Protein AF-A0AAU4GN36-F1 (afdb_monomer_lite)

Foldseek 3Di:
DEEPPDDDCCVVCVVVVLVLLVVLQVLQQVQQCVFARHGWGQDADADPVRTHDDDDDYFHPVLVPDPVSVVVGVVVVVLWAFQDEEQEEYAADDAKDWDAPDQAWFADCPGSLLTDHIYIYGYPNHPHSLSSSLRVVVSLRAAHCPFPQDFPVRAGQCQQASRHDPPVRGDPVVPHRDVLPPPDHHHHHPRVQQGAAHCRDDCPGNVVGTHHSCPHPSIDDD

Secondary structure (DSSP, 8-state):
-EETTS---HHHHHHHHHHHHHHHHHHHHHHHHHTTS--------B-TTSSBP----EE-GGGGSSHHHHHHHHHTTT---TT-EEEEEESSS--EEEE-STT----STTSGGGS--EEEEEEGGG-SHHHHHHHHHHHHTPSPTTSTTB-TTS-B-BTTBTTBS--S---TTT-S-B-SSTTPPSSBSSGGG-SS--SS--TTSGGGTS--GGG-TTTS--

Sequence (222 aa):
MHSTDQPDRHDELVEQFRTFADQIDDDFAEAAGRLGGGTRHVRFTTGGDCRATVDDVAIDPSAMDTVDTITDAITAQGYDHADRKYLVWYDKDGCGLAFGNGGDDRPGADNPYNAGPHYATVGTGCWSWEASGHELLHTLGAVQSSAPHATSNGHCWDDEDIMCYDDGGIPNPPGGLVKVCEGAPENQIDCNGDDYFNTNPSQDNYLATHWNVANSEYLIAQ

Structure (mmCIF, N/CA/C/O backbone):
data_AF-A0AAU4GN36-F1
#
_entry.id   AF-A0AAU4GN36-F1
#
loop_
_atom_site.group_PDB
_atom_site.id
_atom_site.type_symbol
_atom_site.label_atom_id
_atom_site.label_alt_id
_atom_site.label_comp_id
_atom_site.label_asym_id
_atom_site.label_entity_id
_atom_site.label_seq_id
_atom_site.pdbx_PDB_ins_code
_atom_site.Cartn_x
_atom_site.Cartn_y
_atom_site.Cartn_z
_atom_site.occupancy
_atom_site.B_iso_or_equiv
_atom_site.auth_seq_id
_atom_site.auth_comp_id
_atom_site.auth_asym_id
_atom_site.auth_atom_id
_atom_site.pdbx_PDB_model_num
ATOM 1 N N . MET A 1 1 ? 10.864 -2.614 -12.353 1.00 94.94 1 MET A N 1
ATOM 2 C CA . MET A 1 1 ? 10.470 -2.091 -13.677 1.00 94.94 1 MET A CA 1
ATOM 3 C C . MET A 1 1 ? 11.442 -1.005 -14.107 1.00 94.94 1 MET A C 1
ATOM 5 O O . MET A 1 1 ? 11.735 -0.119 -13.310 1.00 94.94 1 MET A O 1
ATOM 9 N N . HIS A 1 2 ? 11.922 -1.052 -15.346 1.00 95.88 2 HIS A N 1
ATOM 10 C CA . HIS A 1 2 ? 12.843 -0.062 -15.903 1.00 95.88 2 HIS A CA 1
ATOM 11 C C . HIS A 1 2 ? 12.378 0.429 -17.282 1.00 95.88 2 HIS A C 1
ATOM 13 O O . HIS A 1 2 ? 11.542 -0.190 -17.945 1.00 95.88 2 HIS A O 1
ATOM 19 N N . SER A 1 3 ? 12.932 1.558 -17.717 1.00 95.19 3 SER A N 1
ATOM 20 C CA . SER A 1 3 ? 12.749 2.035 -19.086 1.00 95.19 3 SER A CA 1
ATOM 21 C C . SER A 1 3 ? 13.589 1.201 -20.052 1.00 95.19 3 SER A C 1
ATOM 23 O O . SER A 1 3 ? 14.745 0.889 -19.765 1.00 95.19 3 SER A O 1
ATOM 25 N N . THR A 1 4 ? 13.050 0.889 -21.229 1.00 96.31 4 THR A N 1
ATOM 26 C CA . THR A 1 4 ? 13.756 0.160 -22.304 1.00 96.31 4 THR A CA 1
ATOM 27 C C . THR A 1 4 ? 15.007 0.872 -22.839 1.00 96.31 4 THR A C 1
ATOM 29 O O . THR A 1 4 ? 15.825 0.236 -23.502 1.00 96.31 4 THR A O 1
ATOM 32 N N . ASP A 1 5 ? 15.182 2.167 -22.557 1.00 95.25 5 ASP A N 1
ATOM 33 C CA . ASP A 1 5 ? 16.386 2.939 -22.900 1.00 95.25 5 ASP A CA 1
ATOM 34 C C . ASP A 1 5 ? 17.418 3.044 -21.758 1.00 95.25 5 ASP A C 1
ATOM 36 O O . ASP A 1 5 ? 18.475 3.653 -21.943 1.00 95.25 5 ASP A O 1
ATOM 40 N N . GLN A 1 6 ? 17.141 2.432 -20.603 1.00 92.56 6 GLN A N 1
ATOM 41 C CA . GLN A 1 6 ? 18.047 2.353 -19.459 1.00 92.56 6 GLN A CA 1
ATOM 42 C C . GLN A 1 6 ? 18.652 0.949 -19.325 1.00 92.56 6 GLN A C 1
ATOM 44 O O . GLN A 1 6 ? 18.040 -0.034 -19.754 1.00 92.56 6 GLN A O 1
ATOM 49 N N . PRO A 1 7 ? 19.849 0.825 -18.723 1.00 94.12 7 PRO A N 1
ATOM 50 C CA . PRO A 1 7 ? 20.374 -0.471 -18.316 1.00 94.12 7 PRO A CA 1
ATOM 51 C C . PRO A 1 7 ? 19.426 -1.171 -17.339 1.00 94.12 7 PRO A C 1
ATOM 53 O O . PRO A 1 7 ? 18.916 -0.542 -16.413 1.00 94.12 7 PRO A O 1
ATOM 56 N N . ASP A 1 8 ? 19.253 -2.476 -17.521 1.00 95.19 8 ASP A N 1
ATOM 57 C CA . ASP A 1 8 ? 18.613 -3.333 -16.528 1.00 95.19 8 ASP A CA 1
ATOM 58 C C . ASP A 1 8 ? 19.509 -3.447 -15.278 1.00 95.19 8 ASP A C 1
ATOM 60 O O . ASP A 1 8 ? 20.725 -3.638 -15.375 1.00 95.19 8 ASP A O 1
ATOM 64 N N . ARG A 1 9 ? 18.890 -3.279 -14.107 1.00 95.81 9 ARG A N 1
ATOM 65 C CA . ARG A 1 9 ? 19.504 -3.319 -12.771 1.00 95.81 9 ARG A CA 1
ATOM 66 C C . ARG A 1 9 ? 18.777 -4.288 -11.836 1.00 95.81 9 ARG A C 1
ATOM 68 O O . ARG A 1 9 ? 18.970 -4.226 -10.622 1.00 95.81 9 ARG A O 1
ATOM 75 N N . HIS A 1 10 ? 17.927 -5.163 -12.371 1.00 96.94 10 HIS A N 1
ATOM 76 C CA . HIS A 1 10 ? 17.145 -6.120 -11.593 1.00 96.94 10 HIS A CA 1
ATOM 77 C C . HIS A 1 10 ? 18.036 -6.969 -10.682 1.00 96.94 10 HIS A C 1
ATOM 79 O O . HIS A 1 10 ? 17.825 -6.970 -9.470 1.00 96.94 10 HIS A O 1
ATOM 85 N N . ASP A 1 11 ? 19.103 -7.560 -11.225 1.00 97.19 11 ASP A N 1
ATOM 86 C CA . ASP A 1 11 ? 20.056 -8.383 -10.465 1.00 97.19 11 ASP A CA 1
ATOM 87 C C . ASP A 1 11 ? 20.744 -7.616 -9.314 1.00 97.19 11 ASP A C 1
ATOM 89 O O . ASP A 1 11 ? 21.165 -8.218 -8.324 1.00 97.19 11 ASP A O 1
ATOM 93 N N . GLU A 1 12 ? 20.863 -6.287 -9.415 1.00 97.44 12 GLU A N 1
ATOM 94 C CA . GLU A 1 12 ? 21.444 -5.438 -8.365 1.00 97.44 12 GLU A CA 1
ATOM 95 C C . GLU A 1 12 ? 20.443 -5.118 -7.244 1.00 97.44 12 GLU A C 1
ATOM 97 O O . GLU A 1 12 ? 20.849 -4.898 -6.101 1.00 97.44 12 GLU A O 1
ATOM 102 N N . LEU A 1 13 ? 19.147 -5.060 -7.567 1.00 97.31 13 LEU A N 1
ATOM 103 C CA . LEU A 1 13 ? 18.093 -4.514 -6.702 1.00 97.31 13 LEU A CA 1
ATOM 104 C C . LEU A 1 13 ? 17.130 -5.575 -6.154 1.00 97.31 13 LEU A C 1
ATOM 106 O O . LEU A 1 13 ? 16.457 -5.332 -5.154 1.00 97.31 13 LEU A O 1
ATOM 110 N N . VAL A 1 14 ? 17.060 -6.760 -6.763 1.00 97.62 14 VAL A N 1
ATOM 111 C CA . VAL A 1 14 ? 16.072 -7.798 -6.425 1.00 97.62 14 VAL A CA 1
ATOM 112 C C . VAL A 1 14 ? 16.085 -8.184 -4.944 1.00 97.62 14 VAL A C 1
ATOM 114 O O . VAL A 1 14 ? 15.025 -8.309 -4.331 1.00 97.62 14 VAL A O 1
ATOM 117 N N . GLU A 1 15 ? 17.261 -8.299 -4.326 1.00 97.81 15 GLU A N 1
ATOM 118 C CA . GLU A 1 15 ? 17.362 -8.627 -2.897 1.00 97.81 15 GLU A CA 1
ATOM 119 C C . GLU A 1 15 ? 16.899 -7.481 -1.989 1.00 97.81 15 GLU A C 1
ATOM 121 O O . GLU A 1 15 ? 16.361 -7.728 -0.908 1.00 97.81 15 GLU A O 1
ATOM 126 N N . GLN A 1 16 ? 17.038 -6.228 -2.430 1.00 98.12 16 GLN A N 1
ATOM 127 C CA . GLN A 1 16 ? 16.489 -5.083 -1.708 1.00 98.12 16 GLN A CA 1
ATOM 128 C C . GLN A 1 16 ? 14.957 -5.127 -1.718 1.00 98.12 16 GLN A C 1
ATOM 130 O O . GLN A 1 16 ? 14.338 -5.036 -0.662 1.00 98.12 16 GLN A O 1
ATOM 135 N N . PHE A 1 17 ? 14.339 -5.346 -2.880 1.00 98.31 17 PHE A N 1
ATOM 136 C CA . PHE A 1 17 ? 12.878 -5.417 -2.991 1.00 98.31 17 PHE A CA 1
ATOM 137 C C . PHE A 1 17 ? 12.283 -6.633 -2.274 1.00 98.31 17 PHE A C 1
ATOM 139 O O . PHE A 1 17 ? 11.231 -6.530 -1.647 1.00 98.31 17 PHE A O 1
ATOM 146 N N . ARG A 1 18 ? 12.986 -7.770 -2.277 1.00 98.25 18 ARG A N 1
ATOM 147 C CA . ARG A 1 18 ? 12.623 -8.928 -1.446 1.00 98.25 18 ARG A CA 1
ATOM 148 C C . ARG A 1 18 ? 12.695 -8.614 0.044 1.00 98.25 18 ARG A C 1
ATOM 150 O O . ARG A 1 18 ? 11.835 -9.059 0.791 1.00 98.25 18 ARG A O 1
ATOM 157 N N . THR A 1 19 ? 13.687 -7.833 0.468 1.00 98.50 19 THR A N 1
ATOM 158 C CA . THR A 1 19 ? 13.778 -7.368 1.859 1.00 98.50 19 THR A CA 1
ATOM 159 C C . THR A 1 19 ? 12.599 -6.462 2.211 1.00 98.50 19 THR A C 1
ATOM 161 O O . THR A 1 19 ? 12.012 -6.637 3.271 1.00 98.50 19 THR A O 1
ATOM 164 N N . PHE A 1 20 ? 12.189 -5.558 1.314 1.00 98.62 20 PHE A N 1
ATOM 165 C CA . PHE A 1 20 ? 10.989 -4.746 1.535 1.00 98.62 20 PHE A CA 1
ATOM 166 C C . PHE A 1 20 ? 9.731 -5.606 1.667 1.00 98.62 20 PHE A C 1
ATOM 168 O O . PHE A 1 20 ? 8.934 -5.365 2.564 1.00 98.62 20 PHE A O 1
ATOM 175 N N . ALA A 1 21 ? 9.567 -6.628 0.822 1.00 98.56 21 ALA A N 1
ATOM 176 C CA . ALA A 1 21 ? 8.438 -7.552 0.920 1.00 98.56 21 ALA A CA 1
ATOM 177 C C . ALA A 1 21 ? 8.399 -8.287 2.273 1.00 98.56 21 ALA A C 1
ATOM 179 O O . ALA A 1 21 ? 7.330 -8.384 2.871 1.00 98.56 21 ALA A O 1
ATOM 180 N N . ASP A 1 22 ? 9.550 -8.748 2.778 1.00 98.06 22 ASP A N 1
ATOM 181 C CA . ASP A 1 22 ? 9.628 -9.385 4.100 1.00 98.06 22 ASP A CA 1
ATOM 182 C C . ASP A 1 22 ? 9.255 -8.397 5.222 1.00 98.06 22 ASP A C 1
ATOM 184 O O . ASP A 1 22 ? 8.490 -8.741 6.114 1.00 98.06 22 ASP A O 1
ATOM 188 N N . GLN A 1 23 ? 9.748 -7.154 5.160 1.00 98.56 23 GLN A N 1
ATOM 189 C CA . GLN A 1 23 ? 9.448 -6.122 6.162 1.00 98.56 23 GLN A CA 1
ATOM 190 C C . GLN A 1 23 ? 7.966 -5.737 6.178 1.00 98.56 23 GLN A C 1
ATOM 192 O O . GLN A 1 23 ? 7.396 -5.549 7.247 1.00 98.56 23 GLN A O 1
ATOM 197 N N . ILE A 1 24 ? 7.338 -5.654 5.002 1.00 98.62 24 ILE A N 1
ATOM 198 C CA . ILE A 1 24 ? 5.896 -5.426 4.888 1.00 98.62 24 ILE A CA 1
ATOM 199 C C . ILE A 1 24 ? 5.133 -6.591 5.530 1.00 98.62 24 ILE A C 1
ATOM 201 O O . ILE A 1 24 ? 4.216 -6.358 6.307 1.00 98.62 24 ILE A O 1
ATOM 205 N N . ASP A 1 25 ? 5.498 -7.844 5.239 1.00 98.19 25 ASP A N 1
ATOM 206 C CA . ASP A 1 25 ? 4.842 -9.004 5.859 1.00 98.19 25 ASP A CA 1
ATOM 207 C C . ASP A 1 25 ? 4.975 -9.005 7.390 1.00 98.19 25 ASP A C 1
ATOM 209 O O . ASP A 1 25 ? 3.984 -9.211 8.095 1.00 98.19 25 ASP A O 1
ATOM 213 N N . ASP A 1 26 ? 6.177 -8.718 7.900 1.00 98.00 26 ASP A N 1
ATOM 214 C CA . ASP A 1 26 ? 6.449 -8.609 9.334 1.00 98.00 26 ASP A CA 1
ATOM 215 C C . ASP A 1 26 ? 5.588 -7.521 10.000 1.00 98.00 26 ASP A C 1
ATOM 217 O O . ASP A 1 26 ? 5.073 -7.741 11.098 1.00 98.00 26 ASP A O 1
ATOM 221 N N . ASP A 1 27 ? 5.384 -6.379 9.338 1.00 98.12 27 ASP A N 1
ATOM 222 C CA . ASP A 1 27 ? 4.561 -5.275 9.847 1.00 98.12 27 ASP A CA 1
ATOM 223 C C . ASP A 1 27 ? 3.065 -5.639 9.894 1.00 98.12 27 ASP A C 1
ATOM 225 O O . ASP A 1 27 ? 2.392 -5.430 10.905 1.00 98.12 27 ASP A O 1
ATOM 229 N N . PHE A 1 28 ? 2.545 -6.319 8.864 1.00 98.50 28 PHE A N 1
ATOM 230 C CA . PHE A 1 28 ? 1.183 -6.872 8.897 1.00 98.50 28 PHE A CA 1
ATOM 231 C C . PHE A 1 28 ? 1.006 -7.925 10.002 1.00 98.50 28 PHE A C 1
ATOM 233 O O . PHE A 1 28 ? -0.053 -7.983 10.642 1.00 98.50 28 PHE A O 1
ATOM 240 N N . ALA A 1 29 ? 2.020 -8.762 10.236 1.00 98.12 29 ALA A N 1
ATOM 241 C CA . ALA A 1 29 ? 1.994 -9.775 11.284 1.00 98.12 29 ALA A CA 1
ATOM 242 C C . ALA A 1 29 ? 2.054 -9.151 12.688 1.00 98.12 29 ALA A C 1
ATOM 244 O O . ALA A 1 29 ? 1.310 -9.581 13.579 1.00 98.12 29 ALA A O 1
ATOM 245 N N . GLU A 1 30 ? 2.889 -8.125 12.878 1.00 97.56 30 GLU A N 1
ATOM 246 C CA . GLU A 1 30 ? 2.944 -7.301 14.090 1.00 97.56 30 GLU A CA 1
ATOM 247 C C . GLU A 1 30 ? 1.577 -6.687 14.371 1.00 97.56 30 GLU A C 1
ATOM 249 O O . GLU A 1 30 ? 0.991 -6.956 15.425 1.00 97.56 30 GLU A O 1
ATOM 254 N N . ALA A 1 31 ? 1.030 -5.954 13.400 1.00 97.81 31 ALA A N 1
ATOM 255 C CA . ALA A 1 31 ? -0.224 -5.238 13.550 1.00 97.81 31 ALA A CA 1
ATOM 256 C C . ALA A 1 31 ? -1.379 -6.196 13.831 1.00 97.81 31 ALA A C 1
ATOM 258 O O . ALA A 1 31 ? -2.214 -5.929 14.689 1.00 97.81 31 ALA A O 1
ATOM 259 N N . ALA A 1 32 ? -1.407 -7.365 13.187 1.00 98.19 32 ALA A N 1
ATOM 260 C CA . ALA A 1 32 ? -2.400 -8.398 13.465 1.00 98.19 32 ALA A CA 1
ATOM 261 C C . ALA A 1 32 ? -2.340 -8.913 14.909 1.00 98.19 32 ALA A C 1
ATOM 263 O O . ALA A 1 32 ? -3.382 -9.110 15.545 1.00 98.19 32 ALA A O 1
ATOM 264 N N . GLY A 1 33 ? -1.130 -9.125 15.431 1.00 97.88 33 GLY A N 1
ATOM 265 C CA . GLY A 1 33 ? -0.918 -9.544 16.812 1.00 97.88 33 GLY A CA 1
ATOM 266 C C . GLY A 1 33 ? -1.282 -8.447 17.813 1.00 97.88 33 GLY A C 1
ATOM 267 O O . GLY A 1 33 ? -1.960 -8.718 18.807 1.00 97.88 33 GLY A O 1
ATOM 268 N N . ARG A 1 34 ? -0.875 -7.205 17.542 1.00 96.31 34 ARG A N 1
ATOM 269 C CA . ARG A 1 34 ? -1.149 -6.031 18.380 1.00 96.31 34 ARG A CA 1
ATOM 270 C C . ARG A 1 34 ? -2.634 -5.662 18.388 1.00 96.31 34 ARG A C 1
ATOM 272 O O . ARG A 1 34 ? -3.202 -5.422 19.454 1.00 96.31 34 ARG A O 1
ATOM 279 N N . LEU A 1 35 ? -3.279 -5.675 17.225 1.00 96.50 35 LEU A N 1
ATOM 280 C CA . LEU A 1 35 ? -4.661 -5.252 16.998 1.00 96.50 35 LEU A CA 1
ATOM 281 C C . LEU A 1 35 ? -5.575 -6.471 16.879 1.00 96.50 35 LEU A C 1
ATOM 283 O O . LEU A 1 35 ? -5.904 -6.945 15.790 1.00 96.50 35 LEU A O 1
ATOM 287 N N . GLY A 1 36 ? -5.979 -6.998 18.034 1.00 95.94 36 GLY A N 1
ATOM 288 C CA . GLY A 1 36 ? -6.961 -8.081 18.138 1.00 95.94 36 GLY A CA 1
ATOM 289 C C . GLY A 1 36 ? -6.384 -9.477 18.395 1.00 95.94 36 GLY A C 1
ATOM 290 O O . GLY A 1 36 ? -7.159 -10.398 18.663 1.00 95.94 36 GLY A O 1
ATOM 291 N N . GLY A 1 37 ? -5.055 -9.639 18.406 1.00 97.12 37 GLY A N 1
ATOM 292 C CA . GLY A 1 37 ? -4.392 -10.894 18.785 1.00 97.12 37 GLY A CA 1
ATOM 293 C C . GLY A 1 37 ? -4.421 -11.983 17.710 1.00 97.12 37 GLY A C 1
ATOM 294 O O . GLY A 1 37 ? -4.296 -13.165 18.037 1.00 97.12 37 GLY A O 1
ATOM 295 N N . GLY A 1 38 ? -4.644 -11.606 16.451 1.00 96.44 38 GLY A N 1
ATOM 296 C CA . GLY A 1 38 ? -4.682 -12.510 15.310 1.00 96.44 38 GLY A CA 1
ATOM 297 C C . GLY A 1 38 ? -3.324 -12.695 14.629 1.00 96.44 38 GLY A C 1
ATOM 298 O O . GLY A 1 38 ? -2.266 -12.358 15.151 1.00 96.44 38 GLY A O 1
ATOM 299 N N . THR A 1 39 ? -3.366 -13.253 13.422 1.00 96.69 39 THR A N 1
ATOM 300 C CA . THR A 1 39 ? -2.205 -13.393 12.534 1.00 96.69 39 THR A CA 1
ATOM 301 C C . THR A 1 39 ? -2.650 -13.084 11.117 1.00 96.69 39 THR A C 1
ATOM 303 O O . THR A 1 39 ? -3.655 -13.643 10.664 1.00 96.69 39 THR A O 1
ATOM 306 N N . ARG A 1 40 ? -1.928 -12.200 10.431 1.00 97.81 40 ARG A N 1
ATOM 307 C CA . ARG A 1 40 ? -2.115 -11.872 9.017 1.00 97.81 40 ARG A CA 1
ATOM 308 C C . ARG A 1 40 ? -0.749 -11.763 8.374 1.00 97.81 40 ARG A C 1
ATOM 310 O O . ARG A 1 40 ? 0.140 -11.168 8.960 1.00 97.81 40 ARG A O 1
ATOM 317 N N . HIS A 1 41 ? -0.631 -12.363 7.201 1.00 96.62 41 HIS A N 1
ATOM 318 C CA . HIS A 1 41 ? 0.579 -12.330 6.398 1.00 96.62 41 HIS A CA 1
ATOM 319 C C . HIS A 1 41 ? 0.206 -11.888 4.992 1.00 96.62 41 HIS A C 1
ATOM 321 O O . HIS A 1 41 ? -0.798 -12.353 4.438 1.00 96.62 41 HIS A O 1
ATOM 327 N N . VAL A 1 42 ? 1.008 -11.008 4.408 1.00 96.81 42 VAL A N 1
ATOM 328 C CA . VAL A 1 42 ? 0.882 -10.641 3.005 1.00 96.81 42 VAL A CA 1
ATOM 329 C C . VAL A 1 42 ? 1.334 -11.822 2.157 1.00 96.81 42 VAL A C 1
ATOM 331 O O . VAL A 1 42 ? 2.479 -12.267 2.189 1.00 96.81 42 VAL A O 1
ATOM 334 N N . ARG A 1 43 ? 0.418 -12.347 1.344 1.00 93.44 43 ARG A N 1
ATOM 335 C CA . ARG A 1 43 ? 0.702 -13.506 0.492 1.00 93.44 43 ARG A CA 1
ATOM 336 C C . ARG A 1 43 ? 1.324 -13.065 -0.827 1.00 93.44 43 ARG A C 1
ATOM 338 O O . ARG A 1 43 ? 0.650 -13.001 -1.857 1.00 93.44 43 ARG A O 1
ATOM 345 N N . PHE A 1 44 ? 2.619 -12.777 -0.795 1.00 95.69 44 PHE A N 1
ATOM 346 C CA . PHE A 1 44 ? 3.394 -12.576 -2.014 1.00 95.69 44 PHE A CA 1
ATOM 347 C C . PHE A 1 44 ? 3.470 -13.870 -2.834 1.00 95.69 44 PHE A C 1
ATOM 349 O O . PHE A 1 44 ? 3.491 -14.978 -2.294 1.00 95.69 44 PHE A O 1
ATOM 356 N N . THR A 1 45 ? 3.534 -13.738 -4.161 1.00 95.12 45 THR A N 1
ATOM 357 C CA . THR A 1 45 ? 3.919 -14.875 -5.011 1.00 95.12 45 THR A CA 1
ATOM 358 C C . THR A 1 45 ? 5.372 -15.215 -4.696 1.00 95.12 45 THR A C 1
ATOM 360 O O . THR A 1 45 ? 6.196 -14.308 -4.614 1.00 95.12 45 THR A O 1
ATOM 363 N N . THR A 1 46 ? 5.688 -16.492 -4.471 1.00 94.94 46 THR A N 1
ATOM 364 C CA . THR A 1 46 ? 7.026 -16.917 -4.036 1.00 94.94 46 THR A CA 1
ATOM 365 C C . THR A 1 46 ? 7.714 -17.849 -5.026 1.00 94.94 46 THR A C 1
ATOM 367 O O . THR A 1 46 ? 7.075 -18.612 -5.755 1.00 94.94 46 THR A O 1
ATOM 370 N N . GLY A 1 47 ? 9.045 -17.760 -5.063 1.00 90.69 47 GLY A N 1
ATOM 371 C CA . GLY A 1 47 ? 9.907 -18.680 -5.794 1.00 90.69 47 GLY A CA 1
ATOM 372 C C . GLY A 1 47 ? 10.139 -19.991 -5.035 1.00 90.69 47 GLY A C 1
ATOM 373 O O . GLY A 1 47 ? 9.631 -20.211 -3.935 1.00 90.69 47 GLY A O 1
ATOM 374 N N . GLY A 1 48 ? 10.964 -20.877 -5.601 1.00 89.81 48 GLY A N 1
ATOM 375 C CA . GLY A 1 48 ? 11.340 -22.144 -4.950 1.00 89.81 48 GLY A CA 1
ATOM 376 C C . GLY A 1 48 ? 12.177 -21.983 -3.669 1.00 89.81 48 GLY A C 1
ATOM 377 O O . GLY A 1 48 ? 12.372 -22.954 -2.943 1.00 89.81 48 GLY A O 1
ATOM 378 N N . ASP A 1 49 ? 12.667 -20.773 -3.402 1.00 90.69 49 ASP A N 1
ATOM 379 C CA . ASP A 1 49 ? 13.377 -20.339 -2.195 1.00 90.69 49 ASP A CA 1
ATOM 380 C C . ASP A 1 49 ? 12.434 -19.787 -1.107 1.00 90.69 49 ASP A C 1
ATOM 382 O O . ASP A 1 49 ? 12.907 -19.341 -0.062 1.00 90.69 49 ASP A O 1
ATOM 386 N N . CYS A 1 50 ? 11.116 -19.825 -1.342 1.00 91.25 50 CYS A N 1
ATOM 387 C CA . CYS A 1 50 ? 10.080 -19.249 -0.483 1.00 91.25 50 CYS A CA 1
ATOM 388 C C . CYS A 1 50 ? 10.215 -17.730 -0.264 1.00 91.25 50 CYS A C 1
ATOM 390 O O . CYS A 1 50 ? 9.652 -17.211 0.697 1.00 91.25 50 CYS A O 1
ATOM 392 N N . ARG A 1 51 ? 10.928 -17.009 -1.139 1.00 94.69 51 ARG A N 1
ATOM 393 C CA . ARG A 1 51 ? 10.984 -15.538 -1.135 1.00 94.69 51 ARG A CA 1
ATOM 394 C C . ARG A 1 51 ? 10.081 -14.973 -2.216 1.00 94.69 51 ARG A C 1
ATOM 396 O O . ARG A 1 51 ? 9.803 -15.656 -3.204 1.00 94.69 51 ARG A O 1
ATOM 403 N N . ALA A 1 52 ? 9.649 -13.725 -2.043 1.00 97.06 52 ALA A N 1
ATOM 404 C CA . ALA A 1 52 ? 8.844 -13.029 -3.039 1.00 97.06 52 ALA A CA 1
ATOM 405 C C . ALA A 1 52 ? 9.511 -13.077 -4.430 1.00 97.06 52 ALA A C 1
ATOM 407 O O . ALA A 1 52 ? 10.726 -12.875 -4.577 1.00 97.06 52 ALA A O 1
ATOM 408 N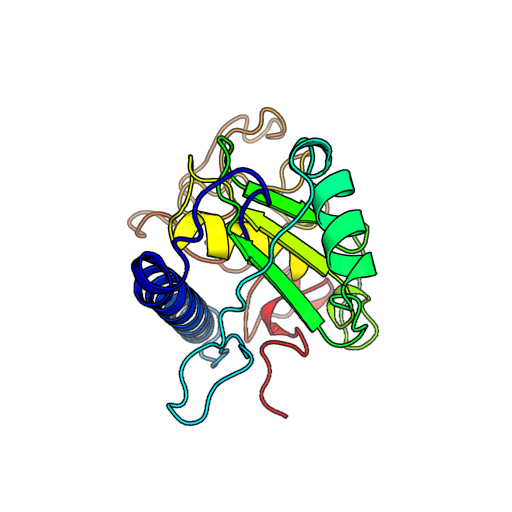 N . THR A 1 53 ? 8.716 -13.371 -5.456 1.00 97.38 53 THR A N 1
ATOM 409 C CA . THR A 1 53 ? 9.118 -13.210 -6.853 1.00 97.38 53 THR A CA 1
ATOM 410 C C . THR A 1 53 ? 9.074 -11.732 -7.201 1.00 97.38 53 THR A C 1
ATOM 412 O O . THR A 1 53 ? 8.057 -11.075 -6.983 1.00 97.38 53 THR A O 1
ATOM 415 N N . VAL A 1 54 ? 10.169 -11.225 -7.755 1.00 97.69 54 VAL A N 1
ATOM 416 C CA . VAL A 1 54 ? 10.260 -9.863 -8.276 1.00 97.69 54 VAL A CA 1
ATOM 417 C C . VAL A 1 54 ? 10.576 -10.000 -9.750 1.00 97.69 54 VAL A C 1
ATOM 419 O O . VAL A 1 54 ? 11.640 -10.513 -10.099 1.00 97.69 54 VAL A O 1
ATOM 422 N N . ASP A 1 55 ? 9.653 -9.582 -10.601 1.00 97.69 55 ASP A N 1
ATOM 423 C CA . ASP A 1 55 ? 9.826 -9.695 -12.042 1.00 97.69 55 ASP A CA 1
ATOM 424 C C . ASP A 1 55 ? 10.650 -8.525 -12.585 1.00 97.69 55 ASP A C 1
ATOM 426 O O . ASP A 1 55 ? 10.528 -7.383 -12.127 1.00 97.69 55 ASP A O 1
ATOM 430 N N . ASP A 1 56 ? 11.476 -8.814 -13.589 1.00 97.31 56 ASP A N 1
ATOM 431 C CA . ASP A 1 56 ? 12.051 -7.782 -14.439 1.00 97.31 56 ASP A CA 1
ATOM 432 C C . ASP A 1 56 ? 11.049 -7.402 -15.537 1.00 97.31 56 ASP A C 1
ATOM 434 O O . ASP A 1 56 ? 10.531 -8.258 -16.257 1.00 97.31 56 ASP A O 1
ATOM 438 N N . VAL A 1 57 ? 10.760 -6.107 -15.638 1.00 97.69 57 VAL A N 1
ATOM 439 C CA . VAL A 1 57 ? 9.749 -5.558 -16.543 1.00 97.69 57 VAL A CA 1
ATOM 440 C C . VAL A 1 57 ? 10.317 -4.310 -17.194 1.00 97.69 57 VAL A C 1
ATOM 442 O O . VAL A 1 57 ? 10.609 -3.323 -16.511 1.00 97.69 57 VAL A O 1
ATOM 445 N N . ALA A 1 58 ? 10.412 -4.339 -18.519 1.00 97.62 58 ALA A N 1
ATOM 446 C CA . ALA A 1 58 ? 10.840 -3.210 -19.329 1.00 97.62 58 ALA A CA 1
ATOM 447 C C . ALA A 1 58 ? 9.624 -2.554 -19.999 1.00 97.62 58 ALA A C 1
ATOM 449 O O . ALA A 1 58 ? 8.821 -3.238 -20.641 1.00 97.62 58 ALA A O 1
ATOM 450 N N . ILE A 1 59 ? 9.492 -1.231 -19.893 1.00 97.31 59 ILE A N 1
ATOM 451 C CA . ILE A 1 59 ? 8.443 -0.464 -20.588 1.00 97.31 59 ILE A CA 1
ATOM 452 C C . ILE A 1 59 ? 9.030 0.667 -21.440 1.00 97.31 59 ILE A C 1
ATOM 454 O O . ILE A 1 59 ? 10.207 1.015 -21.333 1.00 97.31 59 ILE A O 1
ATOM 458 N N . ASP A 1 60 ? 8.227 1.218 -22.351 1.00 96.56 60 ASP A N 1
ATOM 459 C CA . ASP A 1 60 ? 8.632 2.382 -23.144 1.00 96.56 60 ASP A CA 1
ATOM 460 C C . ASP A 1 60 ? 8.891 3.590 -22.215 1.00 96.56 60 ASP A C 1
ATOM 462 O O . ASP A 1 60 ? 8.105 3.800 -21.286 1.00 96.56 60 ASP A O 1
ATOM 466 N N . PRO A 1 61 ? 9.939 4.406 -22.444 1.00 93.44 61 PRO A N 1
ATOM 467 C CA . PRO A 1 61 ? 10.236 5.558 -21.593 1.00 93.44 61 PRO A CA 1
ATOM 468 C C . PRO A 1 61 ? 9.051 6.522 -21.446 1.00 93.44 61 PRO A C 1
ATOM 470 O O . PRO A 1 61 ? 8.850 7.100 -20.377 1.00 93.44 61 PRO A O 1
ATOM 473 N N . SER A 1 62 ? 8.245 6.678 -22.505 1.00 91.88 62 SER A N 1
ATOM 474 C CA . SER A 1 62 ? 7.054 7.539 -22.496 1.00 91.88 62 SER A CA 1
ATOM 475 C C . SER A 1 62 ? 5.905 6.986 -21.648 1.00 91.88 62 SER A C 1
ATOM 477 O O . SER A 1 62 ? 5.013 7.736 -21.264 1.00 91.88 62 SER A O 1
ATOM 479 N N . A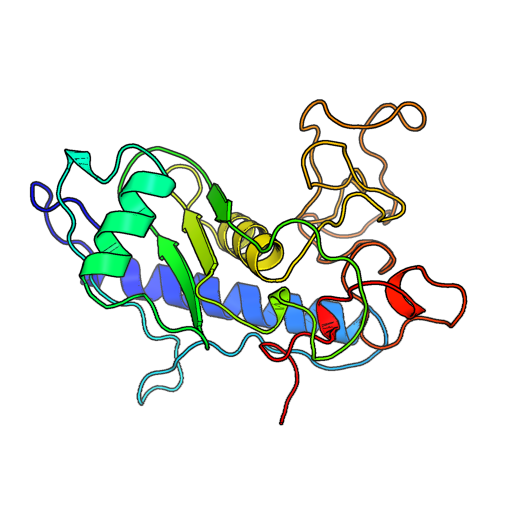LA A 1 63 ? 5.931 5.693 -21.315 1.00 94.31 63 ALA A N 1
ATOM 480 C CA . ALA A 1 63 ? 4.947 5.057 -20.448 1.00 94.31 63 ALA A CA 1
ATOM 481 C C . ALA A 1 63 ? 5.312 5.135 -18.954 1.00 94.31 63 ALA A C 1
ATOM 483 O O . ALA A 1 63 ? 4.532 4.705 -18.116 1.00 94.31 63 ALA A O 1
ATOM 484 N N . MET A 1 64 ? 6.477 5.688 -18.595 1.00 90.56 64 MET A N 1
ATOM 485 C CA . MET A 1 64 ? 6.884 5.888 -17.195 1.00 90.56 64 MET A CA 1
ATOM 486 C C . MET A 1 64 ? 6.463 7.257 -16.639 1.00 90.56 64 MET A C 1
ATOM 488 O O . MET A 1 64 ? 7.010 7.707 -15.636 1.00 90.56 64 MET A O 1
ATOM 492 N N . ASP A 1 65 ? 5.595 8.010 -17.314 1.00 86.12 65 ASP A N 1
ATOM 493 C CA . ASP A 1 65 ? 5.273 9.394 -16.929 1.00 86.12 65 ASP A CA 1
ATOM 494 C C . ASP A 1 65 ? 4.242 9.494 -15.804 1.00 86.12 65 ASP A C 1
ATOM 496 O O . ASP A 1 65 ? 4.323 10.405 -14.981 1.00 86.12 65 ASP A O 1
ATOM 500 N N . THR A 1 66 ? 3.286 8.571 -15.751 1.00 88.31 66 THR A N 1
ATOM 501 C CA . THR A 1 66 ? 2.202 8.572 -14.764 1.00 88.31 66 THR A CA 1
ATOM 502 C C . THR A 1 66 ? 1.863 7.150 -14.348 1.00 88.31 66 THR A C 1
ATOM 504 O O . THR A 1 66 ? 2.118 6.206 -15.091 1.00 88.31 66 THR A O 1
ATOM 507 N N . VAL A 1 67 ? 1.215 6.983 -13.196 1.00 88.12 67 VAL A N 1
ATOM 508 C CA . VAL A 1 67 ? 0.769 5.653 -12.753 1.00 88.12 67 VAL A CA 1
ATOM 509 C C . VAL A 1 67 ? -0.212 5.024 -13.743 1.00 88.12 67 VAL A C 1
ATOM 511 O O . VAL A 1 67 ? -0.127 3.824 -13.985 1.00 88.12 67 VAL A O 1
ATOM 514 N N . ASP A 1 68 ? -1.073 5.821 -14.385 1.00 91.19 68 ASP A N 1
ATOM 515 C CA . ASP A 1 68 ? -1.973 5.340 -15.443 1.00 91.19 68 ASP A CA 1
ATOM 516 C C . ASP A 1 68 ? -1.192 4.732 -16.616 1.00 91.19 68 ASP A C 1
ATOM 518 O O . ASP A 1 68 ? -1.457 3.608 -17.030 1.00 91.19 68 ASP A O 1
ATOM 522 N N . THR A 1 69 ? -0.179 5.444 -17.122 1.00 94.62 69 THR A N 1
ATOM 523 C CA . THR A 1 69 ? 0.606 4.972 -18.275 1.00 94.62 69 THR A CA 1
ATOM 524 C C . THR A 1 69 ? 1.496 3.779 -17.922 1.00 94.62 69 THR A C 1
ATOM 526 O O . THR A 1 69 ? 1.638 2.866 -18.739 1.00 94.62 69 THR A O 1
ATOM 529 N N . ILE A 1 70 ? 2.012 3.726 -16.689 1.00 94.44 70 ILE A N 1
ATOM 530 C CA . ILE A 1 70 ? 2.719 2.560 -16.144 1.00 94.44 70 ILE A CA 1
ATOM 531 C C . ILE A 1 70 ? 1.781 1.351 -16.097 1.00 94.44 70 ILE A C 1
ATOM 533 O O . ILE A 1 70 ? 2.129 0.273 -16.581 1.00 94.44 70 ILE A O 1
ATOM 537 N N . THR A 1 71 ? 0.585 1.538 -15.539 1.00 93.69 71 THR A N 1
ATOM 538 C CA . THR A 1 71 ? -0.418 0.484 -15.365 1.00 93.69 71 THR A CA 1
ATOM 539 C C . THR A 1 71 ? -0.882 -0.066 -16.711 1.00 93.69 71 THR A C 1
ATOM 541 O O . THR A 1 71 ? -0.899 -1.284 -16.900 1.00 93.69 71 THR A O 1
ATOM 544 N N . ASP A 1 72 ? -1.183 0.803 -17.678 1.00 95.31 72 ASP A N 1
ATOM 545 C CA . ASP A 1 72 ? -1.542 0.404 -19.042 1.00 95.31 72 ASP A CA 1
ATOM 546 C C . ASP A 1 72 ? -0.427 -0.431 -19.695 1.00 95.31 72 ASP A C 1
ATOM 548 O O . ASP A 1 72 ? -0.693 -1.459 -20.330 1.00 95.31 72 ASP A O 1
ATOM 552 N N . ALA A 1 73 ? 0.835 -0.027 -19.511 1.00 96.75 73 ALA A N 1
ATOM 553 C CA . ALA A 1 73 ? 1.981 -0.705 -20.104 1.00 96.75 73 ALA A CA 1
ATOM 554 C C . ALA A 1 73 ? 2.214 -2.108 -19.530 1.00 96.75 73 ALA A C 1
ATOM 556 O O . ALA A 1 73 ? 2.465 -3.036 -20.301 1.00 96.75 73 ALA A O 1
ATOM 557 N N . ILE A 1 74 ? 2.113 -2.294 -18.210 1.00 96.62 74 ILE A N 1
ATOM 558 C CA . ILE A 1 74 ? 2.285 -3.621 -17.593 1.00 96.62 74 ILE A CA 1
ATOM 559 C C . ILE A 1 74 ? 1.055 -4.513 -17.808 1.00 96.62 74 ILE A C 1
ATOM 561 O O . ILE A 1 74 ? 1.204 -5.714 -18.036 1.00 96.62 74 ILE A O 1
ATOM 565 N N . THR A 1 75 ? -0.150 -3.937 -17.862 1.00 96.38 75 THR A N 1
ATOM 566 C CA . THR A 1 75 ? -1.378 -4.662 -18.237 1.00 96.38 75 THR A CA 1
ATOM 567 C C . THR A 1 75 ? -1.216 -5.283 -19.627 1.00 96.38 75 THR A C 1
ATOM 569 O O . THR A 1 75 ? -1.480 -6.469 -19.819 1.00 96.38 75 THR A O 1
ATOM 572 N N . ALA A 1 76 ? -0.684 -4.526 -20.594 1.00 97.31 76 ALA A N 1
ATOM 573 C CA . ALA A 1 76 ? -0.412 -5.024 -21.945 1.00 97.31 76 ALA A CA 1
ATOM 574 C C . ALA A 1 76 ? 0.632 -6.162 -21.999 1.00 97.31 76 ALA A C 1
ATOM 576 O O . ALA A 1 76 ? 0.718 -6.865 -23.008 1.00 97.31 76 ALA A O 1
ATOM 577 N N . GLN A 1 77 ? 1.408 -6.354 -20.929 1.00 97.69 77 GLN A N 1
ATOM 578 C CA . GLN A 1 77 ? 2.382 -7.439 -20.778 1.00 97.69 77 GLN A CA 1
ATOM 579 C C . GLN A 1 77 ? 1.837 -8.645 -19.992 1.00 97.69 77 GLN A C 1
ATOM 581 O O . GLN A 1 77 ? 2.559 -9.624 -19.818 1.00 97.69 77 GLN A O 1
ATOM 586 N N . GLY A 1 78 ? 0.565 -8.620 -19.572 1.00 97.31 78 GLY A N 1
ATOM 587 C CA . GLY A 1 78 ? -0.094 -9.723 -18.860 1.00 97.31 78 GLY A CA 1
ATOM 588 C C . GLY A 1 78 ? -0.113 -9.584 -17.336 1.00 97.31 78 GLY A C 1
ATOM 589 O O . GLY A 1 78 ? -0.472 -10.530 -16.639 1.00 97.31 78 GLY A O 1
ATOM 590 N N . TYR A 1 79 ? 0.245 -8.416 -16.797 1.00 96.75 79 TYR A N 1
ATOM 591 C CA . TYR A 1 79 ? 0.049 -8.095 -15.381 1.00 96.75 79 TYR A CA 1
ATOM 592 C C . TYR A 1 79 ? -1.395 -7.633 -15.122 1.00 96.75 79 TYR A C 1
ATOM 594 O O . TYR A 1 79 ? -1.603 -6.561 -14.577 1.00 96.75 79 TYR A O 1
ATOM 602 N N . ASP A 1 80 ? -2.394 -8.415 -15.545 1.00 95.94 80 ASP A N 1
ATOM 603 C CA . ASP A 1 80 ? -3.820 -8.044 -15.560 1.00 95.94 80 ASP A CA 1
ATOM 604 C C . ASP A 1 80 ? -4.727 -9.039 -14.808 1.00 95.94 80 ASP A C 1
ATOM 606 O O . ASP A 1 80 ? -5.952 -9.053 -14.965 1.00 95.94 80 ASP A O 1
ATOM 610 N N . HIS A 1 81 ? -4.136 -9.885 -13.963 1.00 95.88 81 HIS A N 1
ATOM 611 C CA . HIS A 1 81 ? -4.857 -10.949 -13.279 1.00 95.88 81 HIS A CA 1
ATOM 612 C C . HIS A 1 81 ? -5.833 -10.409 -12.225 1.00 95.88 81 HIS A C 1
ATOM 614 O O . HIS A 1 81 ? -5.451 -9.732 -11.269 1.00 95.88 81 HIS A O 1
ATOM 620 N N . ALA A 1 82 ? -7.104 -10.803 -12.350 1.00 93.81 82 ALA A N 1
ATOM 621 C CA . ALA A 1 82 ? -8.178 -10.364 -11.459 1.00 93.81 82 ALA A CA 1
ATOM 622 C C . ALA A 1 82 ? -8.070 -10.888 -10.013 1.00 93.81 82 ALA A C 1
ATOM 624 O O . ALA A 1 82 ? -8.777 -10.424 -9.126 1.00 93.81 82 ALA A O 1
ATOM 625 N N . ASP A 1 83 ? -7.191 -11.856 -9.765 1.00 93.00 83 ASP A N 1
ATOM 626 C CA . ASP A 1 83 ? -6.895 -12.429 -8.453 1.00 93.00 83 ASP A CA 1
ATOM 627 C C . ASP A 1 83 ? -5.531 -11.957 -7.913 1.00 93.00 83 ASP A C 1
ATOM 629 O O . ASP A 1 83 ? -4.946 -12.589 -7.028 1.00 93.00 83 ASP A O 1
ATOM 633 N N . ARG A 1 84 ? -4.988 -10.851 -8.443 1.00 94.75 84 ARG A N 1
ATOM 634 C CA . ARG A 1 84 ? -3.691 -10.291 -8.041 1.00 94.75 84 ARG A CA 1
ATOM 635 C C . ARG A 1 84 ? -3.766 -8.800 -7.739 1.00 94.75 84 ARG A C 1
ATOM 637 O O . ARG A 1 84 ? -4.609 -8.068 -8.246 1.00 94.75 84 ARG A O 1
ATOM 644 N N . LYS A 1 85 ? -2.831 -8.370 -6.901 1.00 96.19 85 LYS A N 1
ATOM 645 C CA . LYS A 1 85 ? -2.450 -6.973 -6.716 1.00 96.19 85 LYS A CA 1
ATOM 646 C C . LYS A 1 85 ? -0.963 -6.876 -7.033 1.00 96.19 85 LYS A C 1
ATOM 648 O O . LYS A 1 85 ? -0.215 -7.799 -6.705 1.00 96.19 85 LYS A O 1
ATOM 653 N N . TYR A 1 86 ? -0.556 -5.801 -7.688 1.00 96.94 86 TYR A N 1
ATOM 654 C CA . TYR A 1 86 ? 0.793 -5.628 -8.206 1.00 96.94 86 TYR A CA 1
ATOM 655 C C . TYR A 1 86 ? 1.472 -4.465 -7.496 1.00 96.94 86 TYR A C 1
ATOM 657 O O . TYR A 1 86 ? 1.012 -3.331 -7.589 1.00 96.94 86 TYR A O 1
ATOM 665 N N . LEU A 1 87 ? 2.571 -4.759 -6.804 1.00 97.62 87 LEU A N 1
ATOM 666 C CA . LEU A 1 87 ? 3.468 -3.767 -6.224 1.00 97.62 87 LEU A CA 1
ATOM 667 C C . LEU A 1 87 ? 4.651 -3.575 -7.178 1.00 97.62 87 LEU A C 1
ATOM 669 O O . LEU A 1 87 ? 5.385 -4.519 -7.467 1.00 97.62 87 LEU A O 1
ATOM 673 N N . VAL A 1 88 ? 4.794 -2.367 -7.711 1.00 97.19 88 VAL A N 1
ATOM 674 C CA . VAL A 1 88 ? 5.670 -2.055 -8.840 1.00 97.19 88 VAL A CA 1
ATOM 675 C C . VAL A 1 88 ? 6.699 -1.018 -8.420 1.00 97.19 88 VAL A C 1
ATOM 677 O O . VAL A 1 88 ? 6.397 0.167 -8.306 1.00 97.19 88 VAL A O 1
ATOM 680 N N . TRP A 1 89 ? 7.951 -1.439 -8.279 1.00 97.50 89 TRP A N 1
ATOM 681 C CA . TRP A 1 89 ? 9.076 -0.512 -8.159 1.00 97.50 89 TRP A CA 1
ATOM 682 C C . TRP A 1 89 ? 9.544 -0.078 -9.548 1.00 97.50 89 TRP A C 1
ATOM 684 O O . TRP A 1 89 ? 9.920 -0.926 -10.367 1.00 97.50 89 TRP A O 1
ATOM 694 N N . TYR A 1 90 ? 9.513 1.224 -9.834 1.00 95.19 90 TYR A N 1
ATOM 695 C CA . TYR A 1 90 ? 9.866 1.765 -11.147 1.00 95.19 90 TYR A CA 1
ATOM 696 C C . TYR A 1 90 ? 11.086 2.688 -11.101 1.00 95.19 90 TYR A C 1
ATOM 698 O O . TYR A 1 90 ? 11.186 3.561 -10.243 1.00 95.19 90 TYR A O 1
ATOM 706 N N . ASP A 1 91 ? 12.034 2.483 -12.021 1.00 94.44 91 ASP A N 1
ATOM 707 C CA . ASP A 1 91 ? 13.326 3.190 -12.043 1.00 94.44 91 ASP A CA 1
ATOM 708 C C . ASP A 1 91 ? 13.209 4.584 -12.690 1.00 94.44 91 ASP A C 1
ATOM 710 O O . ASP A 1 91 ? 13.721 4.851 -13.779 1.00 94.44 91 ASP A O 1
ATOM 714 N N . LYS A 1 92 ? 12.437 5.465 -12.046 1.00 92.25 92 LYS A N 1
ATOM 715 C CA . LYS A 1 92 ? 12.305 6.890 -12.377 1.00 92.25 92 LYS A CA 1
ATOM 716 C C . LYS A 1 92 ? 11.959 7.684 -11.118 1.00 92.25 92 LYS A C 1
ATOM 718 O O . LYS A 1 92 ? 11.348 7.149 -10.195 1.00 92.25 92 LYS A O 1
ATOM 723 N N . ASP A 1 93 ? 12.364 8.954 -11.102 1.00 91.12 93 ASP A N 1
ATOM 724 C CA . ASP A 1 93 ? 12.081 9.883 -10.005 1.00 91.12 93 ASP A CA 1
ATOM 725 C C . ASP A 1 93 ? 10.573 9.996 -9.720 1.00 91.12 93 ASP A C 1
ATOM 727 O O . ASP A 1 93 ? 9.747 9.978 -10.638 1.00 91.12 93 ASP A O 1
ATOM 731 N N . GLY A 1 94 ? 10.230 10.094 -8.437 1.00 89.06 94 GLY A N 1
ATOM 732 C CA . GLY A 1 94 ? 8.863 10.022 -7.924 1.00 89.06 94 GLY A CA 1
ATOM 733 C C . GLY A 1 94 ? 8.769 9.217 -6.627 1.00 89.06 94 GLY A C 1
ATOM 734 O O . GLY A 1 94 ? 9.694 8.484 -6.273 1.00 89.06 94 GLY A O 1
ATOM 735 N N . CYS A 1 95 ? 7.654 9.381 -5.914 1.00 90.06 95 CYS A N 1
ATOM 736 C CA . CYS A 1 95 ? 7.331 8.609 -4.713 1.00 90.06 95 CYS A CA 1
ATOM 737 C C . CYS A 1 95 ? 6.352 7.470 -5.050 1.00 90.06 95 CYS A C 1
ATOM 739 O O . CYS A 1 95 ? 6.470 6.870 -6.119 1.00 90.06 95 CYS A O 1
ATOM 741 N N . GLY A 1 96 ? 5.418 7.160 -4.151 1.00 87.12 96 GLY A N 1
ATOM 742 C CA . GLY A 1 96 ? 4.361 6.183 -4.360 1.00 87.12 96 GLY A CA 1
ATOM 743 C C . GLY A 1 96 ? 3.066 6.789 -4.906 1.00 87.12 96 GLY A C 1
ATOM 744 O O . GLY A 1 96 ? 2.808 7.979 -4.716 1.00 87.12 96 GLY A O 1
ATOM 745 N N . LEU A 1 97 ? 2.299 5.975 -5.635 1.00 91.81 97 LEU A N 1
ATOM 746 C CA . LEU A 1 97 ? 0.857 6.148 -5.811 1.00 91.81 97 LEU A CA 1
ATOM 747 C C . LEU A 1 97 ? 0.216 4.809 -6.201 1.00 91.81 97 LEU A C 1
ATOM 749 O O . LEU A 1 97 ? 0.750 4.054 -7.028 1.00 91.81 97 LEU A O 1
ATOM 753 N N . ALA A 1 98 ? -0.945 4.537 -5.614 1.00 88.06 98 ALA A N 1
ATOM 754 C CA . ALA A 1 98 ? -1.707 3.316 -5.805 1.00 88.06 98 ALA A CA 1
ATOM 755 C C . ALA A 1 98 ? -3.147 3.575 -6.251 1.00 88.06 98 ALA A C 1
ATOM 757 O O . ALA A 1 98 ? -3.778 4.579 -5.919 1.00 88.06 98 ALA A O 1
ATOM 758 N N . PHE A 1 99 ? -3.692 2.600 -6.974 1.00 73.25 99 PHE A N 1
ATOM 759 C CA . PHE A 1 99 ? -5.086 2.556 -7.381 1.00 73.25 99 PHE A CA 1
ATOM 760 C C . PHE A 1 99 ? -5.808 1.393 -6.700 1.00 73.25 99 PHE A C 1
ATOM 762 O O . PHE A 1 99 ? -5.412 0.229 -6.811 1.00 73.25 99 PHE A O 1
ATOM 769 N N . GLY A 1 100 ? -6.907 1.725 -6.025 1.00 66.44 100 GLY A N 1
ATOM 770 C CA . GLY A 1 100 ? -7.831 0.789 -5.392 1.00 66.44 100 GLY A CA 1
ATOM 771 C C . GLY A 1 100 ? -9.265 0.955 -5.902 1.00 66.44 100 GLY A C 1
ATOM 772 O O . GLY A 1 100 ? -9.594 1.907 -6.614 1.00 66.44 100 GLY A O 1
ATOM 773 N N . ASN A 1 101 ? -10.145 0.038 -5.502 1.00 68.62 101 ASN A N 1
ATOM 774 C CA . ASN A 1 101 ? -11.556 0.064 -5.875 1.00 68.62 101 ASN A CA 1
ATOM 775 C C . ASN A 1 101 ? -12.355 1.124 -5.093 1.00 68.62 101 ASN A C 1
ATOM 777 O O . ASN A 1 101 ? -13.012 0.815 -4.107 1.00 68.62 101 ASN A O 1
ATOM 781 N N . GLY A 1 102 ? -12.337 2.369 -5.584 1.00 67.25 102 GLY A N 1
ATOM 782 C CA . GLY A 1 102 ? -13.448 3.337 -5.533 1.00 67.25 102 GLY A CA 1
ATOM 783 C C . GLY A 1 102 ? -14.085 3.712 -4.184 1.00 67.25 102 GLY A C 1
ATOM 784 O O . GLY A 1 102 ? -15.113 4.387 -4.208 1.00 67.25 102 GLY A O 1
ATOM 785 N N . GLY A 1 103 ? -13.523 3.303 -3.045 1.00 82.81 103 GLY A N 1
ATOM 786 C CA . GLY A 1 103 ? -14.056 3.608 -1.716 1.00 82.81 103 GLY A CA 1
ATOM 787 C C . GLY A 1 103 ? -15.253 2.745 -1.292 1.00 82.81 103 GLY A C 1
ATOM 788 O O . GLY A 1 103 ? -16.184 3.252 -0.666 1.00 82.81 103 GLY A O 1
ATOM 789 N N . ASP A 1 104 ? -15.303 1.467 -1.694 1.00 91.88 104 ASP A N 1
ATOM 790 C CA . ASP A 1 104 ? -16.344 0.554 -1.203 1.00 91.88 104 ASP A CA 1
ATOM 791 C C . ASP A 1 104 ? -16.056 0.123 0.237 1.00 91.88 104 ASP A C 1
ATOM 793 O O . ASP A 1 104 ? -15.205 -0.725 0.499 1.00 91.88 104 ASP A O 1
ATOM 797 N N . ASP A 1 105 ? -16.809 0.696 1.163 1.00 94.38 105 ASP A N 1
ATOM 798 C CA . ASP A 1 105 ? -16.615 0.517 2.596 1.00 94.38 105 ASP A CA 1
ATOM 799 C C . ASP A 1 105 ? -17.513 -0.577 3.205 1.00 94.38 105 ASP A C 1
ATOM 801 O O . ASP A 1 105 ? -17.669 -0.702 4.419 1.00 94.38 105 ASP A O 1
ATOM 805 N N . ARG A 1 106 ? -18.169 -1.393 2.373 1.00 95.56 106 ARG A N 1
ATOM 806 C CA . ARG A 1 106 ? -19.005 -2.491 2.877 1.00 95.56 106 ARG A CA 1
ATOM 807 C C . ARG A 1 106 ? -18.127 -3.612 3.449 1.00 95.56 106 ARG A C 1
ATOM 809 O O . ARG A 1 106 ? -17.157 -4.013 2.808 1.00 95.56 106 ARG A O 1
ATOM 816 N N . PRO A 1 107 ? -18.478 -4.208 4.598 1.00 95.19 107 PRO A N 1
ATOM 817 C CA . PRO A 1 107 ? -17.763 -5.368 5.110 1.00 95.19 107 PRO A CA 1
ATOM 818 C C . PRO A 1 107 ? -18.066 -6.609 4.259 1.00 95.19 107 PRO A C 1
ATOM 820 O O . PRO A 1 107 ? -19.124 -6.716 3.633 1.00 95.19 107 PRO A O 1
ATOM 823 N N . GLY A 1 108 ? -17.183 -7.605 4.333 1.00 90.75 108 GLY A N 1
ATOM 824 C CA . GLY A 1 108 ? -17.434 -8.955 3.824 1.00 90.75 108 GLY A CA 1
ATOM 825 C C . GLY A 1 108 ? -16.636 -9.336 2.577 1.00 90.75 108 GLY A C 1
ATOM 826 O O . GLY A 1 108 ? -15.945 -8.521 1.973 1.00 90.75 108 GLY A O 1
ATOM 827 N N . ALA A 1 109 ? -16.729 -10.617 2.211 1.00 92.25 109 ALA A N 1
ATOM 828 C CA . ALA A 1 109 ? -15.931 -11.215 1.139 1.00 92.25 109 ALA A CA 1
ATOM 829 C C . ALA A 1 109 ? -16.224 -10.604 -0.242 1.00 92.25 109 ALA A C 1
ATOM 831 O O . ALA A 1 109 ? -15.317 -10.450 -1.050 1.00 92.25 109 ALA A O 1
ATOM 832 N N . ASP A 1 110 ? -17.463 -10.166 -0.477 1.00 93.12 110 ASP A N 1
ATOM 833 C CA . ASP A 1 110 ? -17.901 -9.602 -1.760 1.00 93.12 110 ASP A CA 1
ATOM 834 C C . ASP A 1 110 ? -17.359 -8.181 -2.023 1.00 93.12 110 ASP A C 1
ATOM 836 O O . ASP A 1 110 ? -17.669 -7.586 -3.060 1.00 93.12 110 ASP A O 1
ATOM 840 N N . ASN A 1 111 ? -16.600 -7.604 -1.082 1.00 95.06 111 ASN A N 1
ATOM 841 C CA . ASN A 1 111 ? -15.993 -6.293 -1.259 1.00 95.06 111 ASN A CA 1
ATOM 842 C C . ASN A 1 111 ? -14.979 -6.331 -2.427 1.00 95.06 111 ASN A C 1
ATOM 844 O O . ASN A 1 111 ? -14.108 -7.204 -2.449 1.00 95.06 111 ASN A O 1
ATOM 848 N N . PRO A 1 112 ? -15.030 -5.383 -3.382 1.00 94.31 112 PRO A N 1
ATOM 849 C CA . PRO A 1 112 ? -14.107 -5.332 -4.513 1.00 94.31 112 PRO A CA 1
ATOM 850 C C . PRO A 1 112 ? -12.615 -5.252 -4.143 1.00 94.31 112 PRO A C 1
ATOM 852 O O . PRO A 1 112 ? -11.771 -5.589 -4.974 1.00 94.31 112 PRO A O 1
ATOM 855 N N . TYR A 1 113 ? -12.248 -4.840 -2.926 1.00 94.75 113 TYR A N 1
ATOM 856 C CA . TYR A 1 113 ? -10.867 -4.919 -2.440 1.00 94.75 113 TYR A CA 1
ATOM 857 C C . TYR A 1 113 ? -10.367 -6.368 -2.262 1.00 94.75 113 TYR A C 1
ATOM 859 O O . TYR A 1 113 ? -9.155 -6.578 -2.230 1.00 94.75 113 TYR A O 1
ATOM 867 N N . ASN A 1 114 ? -11.249 -7.376 -2.267 1.00 94.62 114 ASN A N 1
ATOM 868 C CA . ASN A 1 114 ? -10.896 -8.803 -2.377 1.00 94.62 114 ASN A CA 1
ATOM 869 C C . ASN A 1 114 ? -10.650 -9.282 -3.813 1.00 94.62 114 ASN A C 1
ATOM 871 O O . ASN A 1 114 ? -10.403 -10.462 -4.037 1.00 94.62 114 ASN A O 1
ATOM 875 N N . ALA A 1 115 ? -10.674 -8.375 -4.786 1.00 92.69 115 ALA A N 1
ATOM 876 C CA . ALA A 1 115 ? -10.340 -8.668 -6.168 1.00 92.69 115 ALA A CA 1
ATOM 877 C C . ALA A 1 115 ? -9.167 -7.802 -6.651 1.00 92.69 115 ALA A C 1
ATOM 879 O O . ALA A 1 115 ? -8.526 -7.050 -5.901 1.00 92.69 115 ALA A O 1
ATOM 880 N N . GLY A 1 116 ? -8.902 -7.913 -7.942 1.00 91.81 116 GLY A N 1
ATOM 881 C CA . GLY A 1 116 ? -7.989 -7.092 -8.707 1.00 91.81 116 GLY A CA 1
ATOM 882 C C . GLY A 1 116 ? -8.362 -7.089 -10.195 1.00 91.81 116 GLY A C 1
ATOM 883 O O . GLY A 1 116 ? -9.479 -7.476 -10.554 1.00 91.81 116 GLY A O 1
ATOM 884 N N . PRO A 1 117 ? -7.428 -6.690 -11.067 1.00 93.94 117 PRO A N 1
ATOM 885 C CA . PRO A 1 117 ? -6.093 -6.226 -10.709 1.00 93.94 117 PRO A CA 1
ATOM 886 C C . PRO A 1 117 ? -6.130 -4.866 -9.992 1.00 93.94 117 PRO A C 1
ATOM 888 O O . PRO A 1 117 ? -6.968 -4.017 -10.284 1.00 93.94 117 PRO A O 1
ATOM 891 N N . HIS A 1 118 ? -5.214 -4.673 -9.047 1.00 94.75 118 HIS A N 1
ATOM 892 C CA . HIS A 1 118 ? -4.923 -3.377 -8.427 1.00 94.75 118 HIS A CA 1
ATOM 893 C C . HIS A 1 118 ? -3.423 -3.129 -8.472 1.00 94.75 118 HIS A C 1
ATOM 895 O O . HIS A 1 118 ? -2.648 -4.088 -8.457 1.00 94.75 118 HIS A O 1
ATOM 901 N N . TYR A 1 119 ? -3.021 -1.864 -8.496 1.00 95.44 119 TYR A N 1
ATOM 902 C CA . TYR A 1 119 ? -1.640 -1.485 -8.762 1.00 95.44 119 TYR A CA 1
ATOM 903 C C . TYR A 1 119 ? -1.173 -0.465 -7.733 1.00 95.44 119 TYR A C 1
ATOM 905 O O . TYR A 1 119 ? -1.814 0.564 -7.548 1.00 95.44 119 TYR A O 1
ATOM 913 N N . ALA A 1 120 ? -0.056 -0.764 -7.085 1.00 96.38 120 ALA A N 1
ATOM 914 C CA . ALA A 1 120 ? 0.719 0.133 -6.246 1.00 96.38 120 ALA A CA 1
ATOM 915 C C . ALA A 1 120 ? 2.042 0.386 -6.960 1.00 96.38 120 ALA A C 1
ATOM 917 O O . ALA A 1 120 ? 2.743 -0.567 -7.297 1.00 96.38 120 ALA A O 1
ATOM 918 N N . THR A 1 121 ? 2.394 1.641 -7.217 1.00 96.12 121 THR A N 1
ATOM 919 C CA . THR A 1 121 ? 3.656 1.985 -7.884 1.00 96.12 121 THR A CA 1
ATOM 920 C C . THR A 1 121 ? 4.525 2.821 -6.965 1.00 96.12 121 THR A C 1
ATOM 922 O O . THR A 1 121 ? 4.002 3.686 -6.277 1.00 96.12 121 THR A O 1
ATOM 925 N N . VAL A 1 122 ? 5.835 2.568 -6.949 1.00 97.44 122 VAL A N 1
ATOM 926 C CA . VAL A 1 122 ? 6.805 3.284 -6.111 1.00 97.44 122 VAL A CA 1
ATOM 927 C C . VAL A 1 122 ? 8.050 3.633 -6.929 1.00 97.44 122 VAL A C 1
ATOM 929 O O . VAL A 1 122 ? 8.758 2.752 -7.431 1.00 97.44 122 VAL A O 1
ATOM 932 N N . GLY A 1 123 ? 8.313 4.930 -7.069 1.00 95.62 123 GLY A N 1
ATOM 933 C CA . GLY A 1 123 ? 9.466 5.483 -7.775 1.00 95.62 123 GLY A CA 1
ATOM 934 C C . GLY A 1 123 ? 10.729 5.547 -6.918 1.00 95.62 123 GLY A C 1
ATOM 935 O O . GLY A 1 123 ? 10.699 5.351 -5.699 1.00 95.62 123 GLY A O 1
ATOM 936 N N . THR A 1 124 ? 11.859 5.859 -7.554 1.00 95.44 124 THR A N 1
ATOM 937 C CA . THR A 1 124 ? 13.190 5.841 -6.916 1.00 95.44 124 THR A CA 1
ATOM 938 C C . THR A 1 124 ? 13.352 6.840 -5.774 1.00 95.44 124 THR A C 1
ATOM 940 O O . THR A 1 124 ? 14.235 6.661 -4.936 1.00 95.44 124 THR A O 1
ATOM 943 N N . GLY A 1 125 ? 12.503 7.869 -5.704 1.00 95.25 125 GLY A N 1
ATOM 944 C CA . GLY A 1 125 ? 12.492 8.842 -4.614 1.00 95.25 125 GLY A CA 1
ATOM 945 C C . GLY A 1 125 ? 11.996 8.269 -3.283 1.00 95.25 125 GLY A C 1
ATOM 946 O O . GLY A 1 125 ? 12.352 8.804 -2.237 1.00 95.25 125 GLY A O 1
ATOM 947 N N . CYS A 1 126 ? 11.227 7.173 -3.314 1.00 96.38 126 CYS A N 1
ATOM 948 C CA . CYS A 1 126 ? 10.640 6.535 -2.131 1.00 96.38 126 CYS A CA 1
ATOM 949 C C . CYS A 1 126 ? 10.812 5.011 -2.121 1.00 96.38 126 CYS A C 1
ATOM 951 O O . CYS A 1 126 ? 9.980 4.298 -1.573 1.00 96.38 126 CYS A O 1
ATOM 953 N N . TRP A 1 127 ? 11.876 4.471 -2.721 1.00 97.06 127 TRP A N 1
ATOM 954 C CA . TRP A 1 127 ? 12.180 3.044 -2.583 1.00 97.06 127 TRP A CA 1
ATOM 955 C C . TRP A 1 127 ? 12.547 2.689 -1.137 1.00 97.06 127 TRP A C 1
ATOM 957 O O . TRP A 1 127 ? 13.711 2.726 -0.735 1.00 97.06 127 TRP A O 1
ATOM 967 N N . SER A 1 128 ? 11.528 2.316 -0.372 1.00 97.81 128 SER A N 1
ATOM 968 C CA . SER A 1 128 ? 11.612 1.815 0.992 1.00 97.81 128 SER A CA 1
ATOM 969 C C . SER A 1 128 ? 10.467 0.833 1.257 1.00 97.81 128 SER A C 1
ATOM 971 O O . SER A 1 128 ? 9.523 0.739 0.462 1.00 97.81 128 SER A O 1
ATOM 973 N N . TRP A 1 129 ? 10.542 0.086 2.360 1.00 98.00 129 TRP A N 1
ATOM 974 C CA . TRP A 1 129 ? 9.448 -0.803 2.748 1.00 98.00 129 TRP A CA 1
ATOM 975 C C . TRP A 1 129 ? 8.232 -0.004 3.231 1.00 98.00 129 TRP A C 1
ATOM 977 O O . TRP A 1 129 ? 7.118 -0.403 2.923 1.00 98.00 129 TRP A O 1
ATOM 987 N N . GLU A 1 130 ? 8.438 1.142 3.891 1.00 97.81 130 GLU A N 1
ATOM 988 C CA . GLU A 1 130 ? 7.378 2.011 4.414 1.00 97.81 130 GLU A CA 1
ATOM 989 C C . GLU A 1 130 ? 6.481 2.514 3.278 1.00 97.81 130 GLU A C 1
ATOM 991 O O . GLU A 1 130 ? 5.281 2.264 3.270 1.00 97.81 130 GLU A O 1
ATOM 996 N N . ALA A 1 131 ? 7.068 3.142 2.252 1.00 97.88 131 ALA A N 1
ATOM 997 C CA . ALA A 1 131 ? 6.301 3.624 1.104 1.00 97.88 131 ALA A CA 1
ATOM 998 C C . ALA A 1 131 ? 5.655 2.465 0.330 1.00 97.88 131 ALA A C 1
ATOM 1000 O O . ALA A 1 131 ? 4.523 2.558 -0.129 1.00 97.88 131 ALA A O 1
ATOM 1001 N N . SER A 1 132 ? 6.349 1.334 0.212 1.00 98.31 132 SER A N 1
ATOM 1002 C CA . SER A 1 132 ? 5.804 0.153 -0.462 1.00 98.31 132 SER A CA 1
ATOM 1003 C C . SER A 1 132 ? 4.613 -0.457 0.292 1.00 98.31 132 SER A C 1
ATOM 1005 O O . SER A 1 132 ? 3.644 -0.883 -0.336 1.00 98.31 132 SER A O 1
ATOM 1007 N N . GLY A 1 133 ? 4.673 -0.487 1.625 1.00 98.25 133 GLY A N 1
ATOM 1008 C CA . GLY A 1 133 ? 3.593 -0.931 2.505 1.00 98.25 133 GLY A CA 1
ATOM 1009 C C . GLY A 1 133 ? 2.404 0.026 2.481 1.00 98.25 133 GLY A C 1
ATOM 1010 O O . GLY A 1 133 ? 1.273 -0.430 2.326 1.00 98.25 133 GLY A O 1
ATOM 1011 N N . HIS A 1 134 ? 2.667 1.335 2.526 1.00 98.25 134 HIS A N 1
ATOM 1012 C CA . HIS A 1 134 ? 1.671 2.399 2.376 1.00 98.25 134 HIS A CA 1
ATOM 1013 C C . HIS A 1 134 ? 0.854 2.237 1.086 1.00 98.25 134 HIS A C 1
ATOM 1015 O O . HIS A 1 134 ? -0.371 2.115 1.106 1.00 98.25 134 HIS A O 1
ATOM 1021 N N . GLU A 1 135 ? 1.532 2.128 -0.058 1.00 97.69 135 GLU A N 1
ATOM 1022 C CA . GLU A 1 135 ? 0.845 1.968 -1.341 1.00 97.69 135 GLU A CA 1
ATOM 1023 C C . GLU A 1 135 ? 0.126 0.614 -1.453 1.00 97.69 135 GLU A C 1
ATOM 1025 O O . GLU A 1 135 ? -0.962 0.515 -2.026 1.00 97.69 135 GLU A O 1
ATOM 1030 N N . LEU A 1 136 ? 0.682 -0.455 -0.870 1.00 97.69 136 LEU A N 1
ATOM 1031 C CA . LEU A 1 136 ? -0.002 -1.747 -0.806 1.00 97.69 136 LEU A CA 1
ATOM 1032 C C . LEU A 1 136 ? -1.306 -1.654 0.004 1.00 97.69 136 LEU A C 1
ATOM 1034 O O . LEU A 1 136 ? -2.324 -2.207 -0.422 1.00 97.69 136 LEU A O 1
ATOM 1038 N N . LEU A 1 137 ? -1.305 -0.945 1.133 1.00 97.81 137 LEU A N 1
ATOM 1039 C CA . LEU A 1 137 ? -2.485 -0.732 1.975 1.00 97.81 137 LEU A CA 1
ATOM 1040 C C . LEU A 1 137 ? -3.608 -0.012 1.221 1.00 97.81 137 LEU A C 1
ATOM 1042 O O . LEU A 1 137 ? -4.765 -0.431 1.324 1.00 97.81 137 LEU A O 1
ATOM 1046 N N . HIS A 1 138 ? -3.286 0.955 0.359 1.00 97.19 138 HIS A N 1
ATOM 1047 C CA . HIS A 1 138 ? -4.267 1.546 -0.556 1.00 97.19 138 HIS A CA 1
ATOM 1048 C C . HIS A 1 138 ? -4.931 0.516 -1.476 1.00 97.19 138 HIS A C 1
ATOM 1050 O O . HIS A 1 138 ? -6.158 0.495 -1.620 1.00 97.19 138 HIS A O 1
ATOM 1056 N N . THR A 1 139 ? -4.160 -0.412 -2.052 1.00 96.31 139 THR A N 1
ATOM 1057 C CA . THR A 1 139 ? -4.734 -1.485 -2.891 1.00 96.31 139 THR A CA 1
ATOM 1058 C C . THR A 1 139 ? -5.578 -2.488 -2.095 1.00 96.31 139 THR A C 1
ATOM 1060 O O . THR A 1 139 ? -6.398 -3.213 -2.674 1.00 96.31 139 THR A O 1
ATOM 1063 N N . LEU A 1 140 ? -5.382 -2.542 -0.776 1.00 96.88 140 LEU A N 1
ATOM 1064 C CA . LEU A 1 140 ? -6.157 -3.342 0.169 1.00 96.88 140 LEU A CA 1
ATOM 1065 C C . LEU A 1 140 ? -7.365 -2.589 0.743 1.00 96.88 140 LEU A C 1
ATOM 1067 O O . LEU A 1 140 ? -8.203 -3.225 1.377 1.00 96.88 140 LEU A O 1
ATOM 1071 N N . GLY A 1 141 ? -7.490 -1.286 0.487 1.00 96.00 141 GLY A N 1
ATOM 1072 C CA . GLY A 1 141 ? -8.647 -0.471 0.851 1.00 96.00 141 GLY A CA 1
ATOM 1073 C C . GLY A 1 141 ? -8.473 0.429 2.069 1.00 96.00 141 GLY A C 1
ATOM 1074 O O . GLY A 1 141 ? -9.479 0.929 2.565 1.00 96.00 141 GLY A O 1
ATOM 1075 N N . ALA A 1 142 ? -7.247 0.667 2.532 1.00 96.38 142 ALA A N 1
ATOM 1076 C CA . ALA A 1 142 ? -6.963 1.757 3.463 1.00 96.38 142 ALA A CA 1
ATOM 1077 C C . ALA A 1 142 ? -6.767 3.092 2.703 1.00 96.38 142 ALA A C 1
ATOM 1079 O O . ALA A 1 142 ? -6.265 3.090 1.587 1.00 96.38 142 ALA A O 1
ATOM 1080 N N . VAL A 1 143 ? -7.123 4.261 3.224 1.00 96.00 143 VAL A N 1
ATOM 1081 C CA . VAL A 1 143 ? -8.067 4.511 4.319 1.00 96.00 143 VAL A CA 1
ATOM 1082 C C . VAL A 1 143 ? -9.409 4.898 3.694 1.00 96.00 143 VAL A C 1
ATOM 1084 O O . VAL A 1 143 ? -9.466 5.677 2.739 1.00 96.00 143 VAL A O 1
ATOM 1087 N N . GLN A 1 144 ? -10.511 4.339 4.192 1.00 96.06 144 GLN A N 1
ATOM 1088 C CA . GLN A 1 144 ? -11.840 4.694 3.690 1.00 96.06 144 GLN A CA 1
ATOM 1089 C C . GLN A 1 144 ? -12.243 6.086 4.185 1.00 96.06 144 GLN A C 1
ATOM 1091 O O . GLN A 1 144 ? -12.010 6.434 5.334 1.00 96.06 144 GLN A O 1
ATOM 1096 N N . SER A 1 145 ? -12.910 6.880 3.341 1.00 94.94 145 SER A N 1
ATOM 1097 C CA . SER A 1 145 ? -13.305 8.262 3.692 1.00 94.94 145 SER A CA 1
ATOM 1098 C C . SER A 1 145 ? -14.287 8.375 4.870 1.00 94.94 145 SER A C 1
ATOM 1100 O O . SER A 1 145 ? -14.485 9.458 5.416 1.00 94.94 145 SER A O 1
ATOM 1102 N N . SER A 1 146 ? -14.943 7.270 5.222 1.00 96.19 146 SER A N 1
ATOM 1103 C CA . SER A 1 146 ? -15.851 7.126 6.362 1.00 96.19 146 SER A CA 1
ATOM 1104 C C . SER A 1 146 ? -15.141 6.717 7.653 1.00 96.19 146 SER A C 1
ATOM 1106 O O . SER A 1 146 ? -15.802 6.714 8.696 1.00 96.19 146 SER A O 1
ATOM 1108 N N . ALA A 1 147 ? -13.842 6.400 7.601 1.00 97.38 147 ALA A N 1
ATOM 1109 C CA . ALA A 1 147 ? -13.068 6.015 8.772 1.00 97.38 147 ALA A CA 1
ATOM 1110 C C . ALA A 1 147 ? -12.987 7.174 9.788 1.00 97.38 147 ALA A C 1
ATOM 1112 O O . ALA A 1 147 ? -12.971 8.345 9.381 1.00 97.38 147 ALA A O 1
ATOM 1113 N N . PRO A 1 148 ? -12.976 6.877 11.101 1.00 96.56 148 PRO A N 1
ATOM 1114 C CA . PRO A 1 148 ? -12.996 7.879 12.167 1.00 96.56 148 PRO A CA 1
ATOM 1115 C C . PRO A 1 148 ? -11.958 8.993 12.020 1.00 96.56 148 PRO A C 1
ATOM 1117 O O . PRO A 1 148 ? -12.280 10.160 12.284 1.00 96.56 148 PRO A O 1
ATOM 1120 N N . HIS A 1 149 ? -10.752 8.649 11.571 1.00 96.88 149 HIS A N 1
ATOM 1121 C CA . HIS A 1 149 ? -9.626 9.566 11.467 1.00 96.88 149 HIS A CA 1
ATOM 1122 C C . HIS A 1 149 ? -9.168 9.795 10.021 1.00 96.88 149 HIS A C 1
ATOM 1124 O O . HIS A 1 149 ? -8.029 10.185 9.775 1.00 96.88 149 HIS A O 1
ATOM 1130 N N . ALA A 1 150 ? -10.068 9.628 9.047 1.00 96.94 150 ALA A N 1
ATOM 1131 C CA . ALA A 1 150 ? -9.769 9.870 7.640 1.00 96.94 150 ALA A CA 1
ATOM 1132 C C . ALA A 1 150 ? -9.518 11.355 7.307 1.00 96.94 150 ALA A C 1
ATOM 1134 O O . ALA A 1 150 ? -10.163 12.272 7.834 1.00 96.94 150 ALA A O 1
ATOM 1135 N N . THR A 1 151 ? -8.631 11.591 6.342 1.00 97.19 151 THR A N 1
ATOM 1136 C CA . THR A 1 151 ? -8.535 12.848 5.592 1.00 97.19 151 THR A CA 1
ATOM 1137 C C . THR A 1 151 ? -9.441 12.802 4.360 1.00 97.19 151 THR A C 1
ATOM 1139 O O . THR A 1 151 ? -9.892 11.744 3.912 1.00 97.19 151 THR A O 1
ATOM 1142 N N . SER A 1 152 ? -9.688 13.956 3.735 1.00 95.19 152 SER A N 1
ATOM 1143 C CA . SER A 1 152 ? -10.449 14.001 2.481 1.00 95.19 152 SER A CA 1
ATOM 1144 C C . SER A 1 152 ? -9.723 13.398 1.272 1.00 95.19 152 SER A C 1
ATOM 1146 O O . SER A 1 152 ? -10.352 13.275 0.221 1.00 95.19 152 SER A O 1
ATOM 1148 N N . ASN A 1 153 ? -8.430 13.066 1.381 1.00 93.81 153 ASN A N 1
ATOM 1149 C CA . ASN A 1 153 ? -7.619 12.603 0.249 1.00 93.81 153 ASN A CA 1
ATOM 1150 C C . ASN A 1 153 ? -7.168 11.136 0.379 1.00 93.81 153 ASN A C 1
ATOM 1152 O O . ASN A 1 153 ? -6.295 10.715 -0.373 1.00 93.81 153 ASN A O 1
ATOM 1156 N N . GLY A 1 154 ? -7.797 10.352 1.264 1.00 93.00 154 GLY A N 1
ATOM 1157 C CA . GLY A 1 154 ? -7.585 8.899 1.358 1.00 93.00 154 GLY A CA 1
ATOM 1158 C C . GLY A 1 154 ? -6.521 8.454 2.364 1.00 93.00 154 GLY A C 1
ATOM 1159 O O . GLY A 1 154 ? -6.165 7.277 2.373 1.00 93.00 154 GLY A O 1
ATOM 1160 N N . HIS A 1 155 ? -6.053 9.371 3.208 1.00 96.25 155 HIS A N 1
ATOM 1161 C CA . HIS A 1 155 ? -5.124 9.123 4.311 1.00 96.25 155 HIS A CA 1
ATOM 1162 C C . HIS A 1 155 ? -5.849 9.213 5.652 1.00 96.25 155 HIS A C 1
ATOM 1164 O O . HIS A 1 155 ? -7.078 9.310 5.710 1.00 96.25 155 HIS A O 1
ATOM 1170 N N . CYS A 1 156 ? -5.077 9.221 6.730 1.00 97.25 156 CYS A N 1
ATOM 1171 C CA . CYS A 1 156 ? -5.547 9.472 8.081 1.00 97.25 156 CYS A CA 1
ATOM 1172 C C . CYS A 1 156 ? -4.767 10.618 8.753 1.00 97.25 156 CYS A C 1
ATOM 1174 O O . CYS A 1 156 ? -3.839 11.182 8.166 1.00 97.25 156 CYS A O 1
ATOM 1176 N N . TRP A 1 157 ? -5.152 10.994 9.976 1.00 97.12 157 TRP A N 1
ATOM 1177 C CA . TRP A 1 157 ? -4.460 12.030 10.759 1.00 97.12 157 TRP A CA 1
ATOM 1178 C C . TRP A 1 157 ? -3.862 11.563 12.100 1.00 97.12 157 TRP A C 1
ATOM 1180 O O . TRP A 1 157 ? -3.357 12.391 12.865 1.00 97.12 157 TRP A O 1
ATOM 1190 N N . ASP A 1 158 ? -3.861 10.261 12.356 1.00 95.56 158 ASP A N 1
ATOM 1191 C CA . ASP A 1 158 ? -3.193 9.571 13.465 1.00 95.56 158 ASP A CA 1
ATOM 1192 C C . ASP A 1 158 ? -1.670 9.490 13.242 1.00 95.56 158 ASP A C 1
ATOM 1194 O O . ASP A 1 158 ? -1.160 8.513 12.719 1.00 95.56 158 ASP A O 1
ATOM 1198 N N . ASP A 1 159 ? -0.945 10.540 13.632 1.00 93.88 159 ASP A N 1
ATOM 1199 C CA . ASP A 1 159 ? 0.472 10.848 13.338 1.00 93.88 159 ASP A CA 1
ATOM 1200 C C . ASP A 1 159 ? 1.413 9.638 13.131 1.00 93.88 159 ASP A C 1
ATOM 1202 O O . ASP A 1 159 ? 2.101 9.579 12.120 1.00 93.88 159 ASP A O 1
ATOM 1206 N N . GLU A 1 160 ? 1.438 8.670 14.056 1.00 95.25 160 GLU A N 1
ATOM 1207 C CA . GLU A 1 160 ? 2.341 7.507 14.001 1.00 95.25 160 GLU A CA 1
ATOM 1208 C C . GLU A 1 160 ? 1.946 6.398 12.995 1.00 95.25 160 GLU A C 1
ATOM 1210 O O . GLU A 1 160 ? 2.683 5.419 12.821 1.00 95.25 160 GLU A O 1
ATOM 1215 N N . ASP A 1 161 ? 0.784 6.501 12.356 1.00 97.38 161 ASP A N 1
ATOM 1216 C CA . ASP A 1 161 ? 0.276 5.528 11.392 1.00 97.38 161 ASP A CA 1
ATOM 1217 C C . ASP A 1 161 ? 0.953 5.666 10.020 1.00 97.38 161 ASP A C 1
ATOM 1219 O O . ASP A 1 161 ? 1.147 6.764 9.499 1.00 97.38 161 ASP A O 1
ATOM 1223 N N . ILE A 1 162 ? 1.260 4.538 9.381 1.00 97.44 162 ILE A N 1
ATOM 1224 C CA . ILE A 1 162 ? 1.877 4.485 8.053 1.00 97.44 162 ILE A CA 1
ATOM 1225 C C . ILE A 1 162 ? 1.056 5.211 6.982 1.00 97.44 162 ILE A C 1
ATOM 1227 O O . ILE A 1 162 ? 1.636 5.722 6.028 1.00 97.44 162 ILE A O 1
ATOM 1231 N N . MET A 1 163 ? -0.266 5.288 7.132 1.00 97.62 163 MET A N 1
ATOM 1232 C CA . MET A 1 163 ? -1.194 5.941 6.210 1.00 97.62 163 MET A CA 1
ATOM 1233 C C . MET A 1 163 ? -1.428 7.422 6.525 1.00 97.62 163 MET A C 1
ATOM 1235 O O . MET A 1 163 ? -2.235 8.054 5.843 1.00 97.62 163 MET A O 1
ATOM 1239 N N . CYS A 1 164 ? -0.773 7.989 7.538 1.00 96.56 164 CYS A N 1
ATOM 1240 C CA . CYS A 1 164 ? -1.079 9.323 8.038 1.00 96.56 164 CYS A CA 1
ATOM 1241 C C . CYS A 1 164 ? 0.031 10.334 7.735 1.00 96.56 164 CYS A C 1
ATOM 1243 O O . CYS A 1 164 ? 1.188 10.171 8.107 1.00 96.56 164 CYS A O 1
ATOM 1245 N N . TYR A 1 165 ? -0.341 11.440 7.095 1.00 95.44 165 TYR A N 1
ATOM 1246 C CA . TYR A 1 165 ? 0.473 12.650 7.003 1.00 95.44 165 TYR A CA 1
ATOM 1247 C C . TYR A 1 165 ? -0.419 13.845 6.642 1.00 95.44 165 TYR A C 1
ATOM 1249 O O . TYR A 1 165 ? -1.564 13.679 6.221 1.00 95.44 165 TYR A O 1
ATOM 1257 N N . ASP A 1 166 ? 0.086 15.073 6.808 1.00 96.56 166 ASP A N 1
ATOM 1258 C CA . ASP A 1 166 ? -0.651 16.266 6.373 1.00 96.56 166 ASP A CA 1
ATOM 1259 C C . ASP A 1 166 ? -0.669 16.357 4.843 1.00 96.56 166 ASP A C 1
ATOM 1261 O O . ASP A 1 166 ? 0.229 16.908 4.201 1.00 96.56 166 ASP A O 1
ATOM 1265 N N . ASP A 1 167 ? -1.722 15.790 4.266 1.00 95.62 167 ASP A N 1
ATOM 1266 C CA . ASP A 1 167 ? -2.037 15.817 2.843 1.00 95.62 167 ASP A CA 1
ATOM 1267 C C . ASP A 1 167 ? -2.890 17.039 2.443 1.00 95.62 167 ASP A C 1
ATOM 1269 O O . ASP A 1 167 ? -3.398 17.112 1.319 1.00 95.62 167 ASP A O 1
ATOM 1273 N N . GLY A 1 168 ? -3.081 18.001 3.357 1.00 97.31 168 GLY A N 1
ATOM 1274 C CA . GLY A 1 168 ? -3.953 19.162 3.183 1.00 97.31 168 GLY A CA 1
ATOM 1275 C C . GLY A 1 168 ? -5.456 18.858 3.262 1.00 97.31 168 GLY A C 1
ATOM 1276 O O . GLY A 1 168 ? -6.264 19.762 3.033 1.00 97.31 168 GLY A O 1
ATOM 1277 N N . GLY A 1 169 ? -5.837 17.614 3.566 1.00 97.38 169 GLY A N 1
ATOM 1278 C CA . GLY A 1 169 ? -7.210 17.117 3.675 1.00 97.38 169 GLY A CA 1
ATOM 1279 C C . GLY A 1 169 ? -7.681 16.848 5.107 1.00 97.38 169 GLY A C 1
ATOM 1280 O O . GLY A 1 169 ? -8.770 16.299 5.288 1.00 97.38 169 GLY A O 1
ATOM 1281 N N . ILE A 1 170 ? -6.895 17.210 6.127 1.00 98.19 170 ILE A N 1
ATOM 1282 C CA . ILE A 1 170 ? -7.247 16.992 7.539 1.00 98.19 170 ILE A CA 1
ATOM 1283 C C . ILE A 1 170 ? -8.474 17.855 7.923 1.00 98.19 170 ILE A C 1
ATOM 1285 O O . ILE A 1 170 ? -8.459 19.076 7.714 1.00 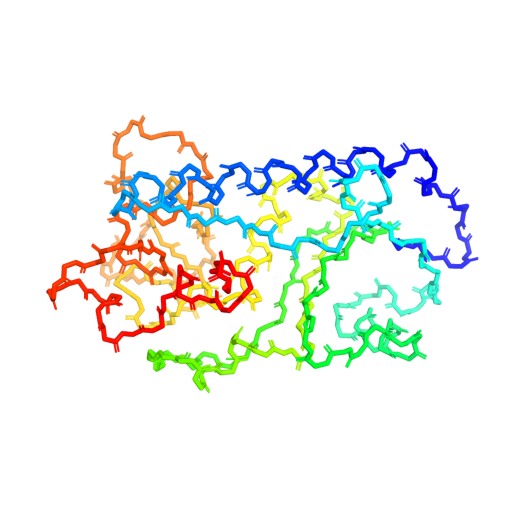98.19 170 ILE A O 1
ATOM 1289 N N . PRO A 1 171 ? -9.545 17.272 8.503 1.00 96.69 171 PRO A N 1
ATOM 1290 C CA . PRO A 1 171 ? -10.724 18.027 8.924 1.00 96.69 171 PRO A CA 1
ATOM 1291 C C . PRO A 1 171 ? -10.419 18.943 10.118 1.00 96.69 171 PRO A C 1
ATOM 1293 O O . PRO A 1 171 ? -9.413 18.794 10.803 1.00 96.69 171 PRO A O 1
ATOM 1296 N N . ASN A 1 172 ? -11.298 19.908 10.405 1.00 95.38 172 ASN A N 1
ATOM 1297 C CA . ASN A 1 172 ? -11.181 20.775 11.581 1.00 95.38 172 ASN A CA 1
ATOM 1298 C C . ASN A 1 172 ? -12.483 20.752 12.411 1.00 95.38 172 ASN A C 1
ATOM 1300 O O . ASN A 1 172 ? -13.479 21.336 11.964 1.00 95.38 172 ASN A O 1
ATOM 1304 N N . PRO A 1 173 ? -12.493 20.133 13.613 1.00 94.00 173 PRO A N 1
ATOM 1305 C CA . PRO A 1 173 ? -11.361 19.448 14.271 1.00 94.00 173 PRO A CA 1
ATOM 1306 C C . PRO A 1 173 ? -10.913 18.157 13.533 1.00 94.00 173 PRO A C 1
ATOM 1308 O O . PRO A 1 173 ? -11.733 17.616 12.792 1.00 94.00 173 PRO A O 1
ATOM 1311 N N . PRO A 1 174 ? -9.662 17.665 13.726 1.00 95.19 174 PRO A N 1
ATOM 1312 C CA . PRO A 1 174 ? -8.641 18.164 14.664 1.00 95.19 174 PRO A CA 1
ATOM 1313 C C . PRO A 1 174 ? -7.764 19.318 14.139 1.00 95.19 174 PRO A C 1
ATOM 1315 O O . PRO A 1 174 ? -7.188 20.049 14.941 1.00 95.19 174 PRO A O 1
ATOM 1318 N N . GLY A 1 175 ? -7.699 19.542 12.825 1.00 96.75 175 GLY A N 1
ATOM 1319 C CA . GLY A 1 175 ? -6.954 20.638 12.192 1.00 96.75 175 GLY A CA 1
ATOM 1320 C C . GLY A 1 175 ? -5.444 20.409 12.046 1.00 96.75 175 GLY A C 1
ATOM 1321 O O . GLY A 1 175 ? -4.732 21.340 11.673 1.00 96.75 175 GLY A O 1
ATOM 1322 N N . GLY A 1 176 ? -4.963 19.205 12.347 1.00 97.25 176 GLY A N 1
ATOM 1323 C CA . GLY A 1 176 ? -3.580 18.766 12.175 1.00 97.25 176 GLY A CA 1
ATOM 1324 C C . GLY A 1 176 ? -3.411 17.319 12.635 1.00 97.25 176 GLY A C 1
ATOM 1325 O O . GLY A 1 176 ? -4.357 16.741 13.171 1.00 97.25 176 GLY A O 1
ATOM 1326 N N . LEU A 1 177 ? -2.214 16.765 12.432 1.00 96.69 177 LEU A N 1
ATOM 1327 C CA . LEU A 1 177 ? -1.866 15.425 12.906 1.00 96.69 177 LEU A CA 1
ATOM 1328 C C . LEU A 1 177 ? -1.965 15.340 14.432 1.00 96.69 177 LEU A C 1
ATOM 1330 O O . LEU A 1 177 ? -1.606 16.282 15.152 1.00 96.69 177 LEU A O 1
ATOM 1334 N N . VAL A 1 178 ? -2.459 14.206 14.917 1.00 95.56 178 VAL A N 1
ATOM 1335 C CA . VAL A 1 178 ? -2.640 13.927 16.339 1.00 95.56 178 VAL A CA 1
ATOM 1336 C C . VAL A 1 178 ? -1.915 12.638 16.679 1.00 95.56 178 VAL A C 1
ATOM 1338 O O . VAL A 1 178 ? -2.138 11.615 16.049 1.00 95.56 178 VAL A O 1
ATOM 1341 N N . LYS A 1 179 ? -1.093 12.679 17.727 1.00 92.94 179 LYS A N 1
ATOM 1342 C CA . LYS A 1 179 ? -0.468 11.483 18.294 1.00 92.94 179 LYS A CA 1
ATOM 1343 C C . LYS A 1 179 ? -1.496 10.656 19.055 1.00 92.94 179 LYS A C 1
ATOM 1345 O O . LYS A 1 179 ? -1.651 10.823 20.268 1.00 92.94 179 LYS A O 1
ATOM 1350 N N . VAL A 1 180 ? -2.251 9.829 18.339 1.00 90.12 180 VAL A N 1
ATOM 1351 C CA . VAL A 1 180 ? -3.287 8.966 18.927 1.00 90.12 180 VAL A CA 1
ATOM 135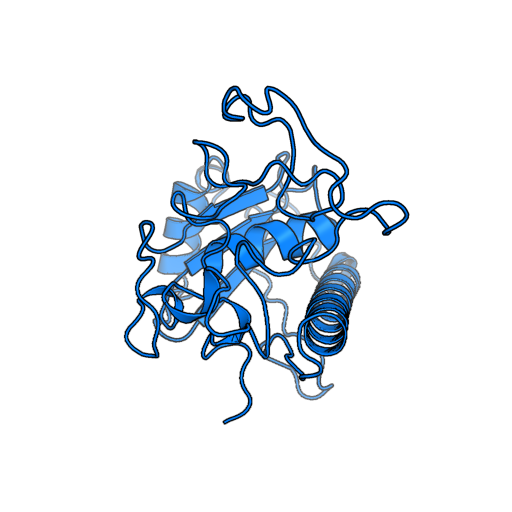2 C C . VAL A 1 180 ? -2.650 7.771 19.651 1.00 90.12 180 VAL A C 1
ATOM 1354 O O . VAL A 1 180 ? -3.162 7.337 20.686 1.00 90.12 180 VAL A O 1
ATOM 1357 N N . CYS A 1 181 ? -1.465 7.327 19.212 1.00 87.06 181 CYS A N 1
ATOM 1358 C CA . CYS A 1 181 ? -0.696 6.237 19.819 1.00 87.06 181 CYS A CA 1
ATOM 1359 C C . CYS A 1 181 ? 0.567 6.749 20.519 1.00 87.06 181 CYS A C 1
ATOM 1361 O O . CYS A 1 181 ? 1.688 6.506 20.072 1.00 87.06 181 CYS A O 1
ATOM 1363 N N . GLU A 1 182 ? 0.410 7.438 21.653 1.00 80.56 182 GLU A N 1
ATOM 1364 C CA . GLU A 1 182 ? 1.547 8.034 22.366 1.00 80.56 182 GLU A CA 1
ATOM 1365 C C . GLU A 1 182 ? 2.660 7.008 22.675 1.00 80.56 182 GLU A C 1
ATOM 1367 O O . GLU A 1 182 ? 2.471 6.046 23.424 1.00 80.56 182 GLU A O 1
ATOM 1372 N N . GLY A 1 183 ? 3.853 7.255 22.124 1.00 85.50 183 GLY A N 1
ATOM 1373 C CA . GLY A 1 183 ? 5.046 6.431 22.336 1.00 85.50 183 GLY A CA 1
ATOM 1374 C C . GLY A 1 183 ? 5.180 5.230 21.397 1.00 85.50 183 GLY A C 1
ATOM 1375 O O . GLY A 1 183 ? 6.127 4.456 21.568 1.00 85.50 183 GLY A O 1
ATOM 1376 N N . ALA A 1 184 ? 4.276 5.073 20.427 1.00 88.75 184 ALA A N 1
ATOM 1377 C CA . ALA A 1 184 ? 4.447 4.123 19.337 1.00 88.75 184 ALA A CA 1
ATOM 1378 C C . ALA A 1 184 ? 5.616 4.535 18.413 1.00 88.75 184 ALA A C 1
ATOM 1380 O O . ALA A 1 184 ? 5.999 5.709 18.379 1.00 88.75 184 ALA A O 1
ATOM 1381 N N . PRO A 1 185 ? 6.235 3.578 17.696 1.00 91.31 185 PRO A N 1
ATOM 1382 C CA . PRO A 1 185 ? 7.117 3.903 16.579 1.00 91.31 185 PRO A CA 1
ATOM 1383 C C . PRO A 1 185 ? 6.338 4.616 15.465 1.00 91.31 185 PRO A C 1
ATOM 1385 O O . PRO A 1 185 ? 5.123 4.502 15.406 1.00 91.31 185 PRO A O 1
ATOM 1388 N N . GLU A 1 186 ? 7.042 5.289 14.558 1.00 92.81 186 GLU A N 1
ATOM 1389 C CA . GLU A 1 186 ? 6.453 5.787 13.305 1.00 92.81 186 GLU A CA 1
ATOM 1390 C C . GLU A 1 186 ? 6.149 4.627 12.337 1.00 92.81 186 GLU A C 1
ATOM 1392 O O . GLU A 1 186 ? 6.787 3.570 12.413 1.00 92.81 186 GLU A O 1
ATOM 1397 N N . ASN A 1 187 ? 5.254 4.868 11.375 1.00 93.81 187 ASN A N 1
ATOM 1398 C CA . ASN A 1 187 ? 4.845 3.935 10.317 1.00 93.81 187 ASN A CA 1
ATOM 1399 C C . ASN A 1 187 ? 4.202 2.638 10.834 1.00 93.81 187 ASN A C 1
ATOM 1401 O O . ASN A 1 187 ? 4.518 1.556 10.349 1.00 93.81 187 ASN A O 1
ATOM 1405 N N . GLN A 1 188 ? 3.330 2.727 11.838 1.00 95.25 188 GLN A N 1
ATOM 1406 C CA . GLN A 1 188 ? 2.546 1.578 12.303 1.00 95.25 188 GLN A CA 1
ATOM 1407 C C . GLN A 1 188 ? 1.300 1.381 11.439 1.00 95.25 188 GLN A C 1
ATOM 1409 O O . GLN A 1 188 ? 0.676 2.349 11.026 1.00 95.25 188 GLN A O 1
ATOM 1414 N N . ILE A 1 189 ? 0.863 0.140 11.238 1.00 98.00 189 ILE A N 1
ATOM 1415 C CA . ILE A 1 189 ? -0.473 -0.116 10.681 1.00 98.00 189 ILE A CA 1
ATOM 1416 C C . ILE A 1 189 ? -1.554 0.145 11.739 1.00 98.00 189 ILE A C 1
ATOM 1418 O O . ILE A 1 189 ? -1.482 -0.417 12.842 1.00 98.00 189 ILE A O 1
ATOM 1422 N N . ASP A 1 190 ? -2.549 0.942 11.343 1.00 96.88 190 ASP A N 1
ATOM 1423 C CA . ASP A 1 190 ? -3.780 1.328 12.047 1.00 96.88 190 ASP A CA 1
ATOM 1424 C C . ASP A 1 190 ? -3.527 1.637 13.521 1.00 96.88 190 ASP A C 1
ATOM 1426 O O . ASP A 1 190 ? -3.769 0.825 14.426 1.00 96.88 190 ASP A O 1
ATOM 1430 N N . CYS A 1 191 ? -2.942 2.804 13.768 1.00 90.12 191 CYS A N 1
ATOM 1431 C CA . CYS A 1 191 ? -2.825 3.330 15.117 1.00 90.12 191 CYS A CA 1
ATOM 1432 C C . CYS A 1 191 ? -4.217 3.306 15.785 1.00 90.12 191 CYS A C 1
ATOM 1434 O O . CYS A 1 191 ? -5.189 3.762 15.217 1.00 90.12 191 CYS A O 1
ATOM 1436 N N . ASN A 1 192 ? -4.332 2.706 16.980 1.00 90.69 192 ASN A N 1
ATOM 1437 C CA . ASN A 1 192 ? -5.593 2.451 17.704 1.00 90.69 192 ASN A CA 1
ATOM 1438 C C . ASN A 1 192 ? -6.542 1.389 17.086 1.00 90.69 192 ASN A C 1
ATOM 1440 O O . ASN A 1 192 ? -7.355 0.810 17.818 1.00 90.69 192 ASN A O 1
ATOM 1444 N N . GLY A 1 193 ? -6.349 0.989 15.826 1.00 95.81 193 GLY A N 1
ATOM 1445 C CA . GLY A 1 193 ? -7.025 -0.164 15.224 1.00 95.81 193 GLY A CA 1
ATOM 1446 C C . GLY A 1 193 ? -8.513 0.076 14.990 1.00 95.81 193 GLY A C 1
ATOM 1447 O O . GLY A 1 193 ? -9.335 -0.817 15.263 1.00 95.81 193 GLY A O 1
ATOM 1448 N N . ASP A 1 194 ? -8.875 1.295 14.606 1.00 97.06 194 ASP A N 1
ATOM 1449 C CA . ASP A 1 194 ? -10.250 1.730 14.387 1.00 97.06 194 ASP A CA 1
ATOM 1450 C C . ASP A 1 194 ? -10.499 2.419 13.043 1.00 97.06 194 ASP A C 1
ATOM 1452 O O . ASP A 1 194 ? -11.659 2.735 12.771 1.00 97.06 194 ASP A O 1
ATOM 1456 N N . ASP A 1 195 ? -9.498 2.527 12.163 1.00 97.44 195 ASP A N 1
ATOM 1457 C CA . ASP A 1 195 ? -9.667 3.142 10.844 1.00 97.44 195 ASP A CA 1
ATOM 1458 C C . ASP A 1 195 ? -9.756 2.148 9.683 1.00 97.44 195 ASP A C 1
ATOM 1460 O O . ASP A 1 195 ? -10.618 2.295 8.810 1.00 97.44 195 ASP A O 1
ATOM 1464 N N . TYR A 1 196 ? -8.894 1.127 9.628 1.00 97.88 196 TYR A N 1
ATOM 1465 C CA . TYR A 1 196 ? -8.840 0.229 8.463 1.00 97.88 196 TYR A CA 1
ATOM 1466 C C . TYR A 1 196 ? -8.346 -1.201 8.728 1.00 97.88 196 TYR A C 1
ATOM 1468 O O . TYR A 1 196 ? -8.536 -2.066 7.872 1.00 97.88 196 TYR A O 1
ATOM 1476 N N . PHE A 1 197 ? -7.751 -1.510 9.876 1.00 98.50 197 PHE A N 1
ATOM 1477 C CA . PHE A 1 197 ? -7.139 -2.793 10.197 1.00 98.50 197 PHE A CA 1
ATOM 1478 C C . PHE A 1 197 ? -7.313 -3.189 11.673 1.00 98.50 197 PHE A C 1
ATOM 1480 O O . PHE A 1 197 ? -6.709 -2.643 12.589 1.00 98.50 197 PHE A O 1
ATOM 1487 N N . ASN A 1 198 ? -8.067 -4.263 11.919 1.00 98.38 198 ASN A N 1
ATOM 1488 C CA . ASN A 1 198 ? -8.134 -4.893 13.241 1.00 98.38 198 ASN A CA 1
ATOM 1489 C C . ASN A 1 198 ? -8.550 -6.358 13.102 1.00 98.38 198 ASN A C 1
ATOM 1491 O O . ASN A 1 198 ? -9.556 -6.662 12.465 1.00 98.38 198 ASN A O 1
ATOM 1495 N N . THR A 1 199 ? -7.820 -7.300 13.695 1.00 98.12 199 THR A N 1
ATOM 1496 C CA . THR A 1 199 ? -8.145 -8.732 13.544 1.00 98.12 199 THR A CA 1
ATOM 1497 C C . THR A 1 199 ? -9.319 -9.198 14.399 1.00 98.12 199 THR A C 1
ATOM 1499 O O . THR A 1 199 ? -9.867 -10.273 14.142 1.00 98.12 199 THR A O 1
ATOM 1502 N N . ASN A 1 200 ? -9.712 -8.416 15.404 1.00 97.56 200 ASN A N 1
ATOM 1503 C CA . ASN A 1 200 ? -10.818 -8.731 16.301 1.00 97.56 200 ASN A CA 1
ATOM 1504 C C . ASN A 1 200 ? -11.456 -7.441 16.860 1.00 97.56 200 ASN A C 1
ATOM 1506 O O . ASN A 1 200 ? -11.364 -7.183 18.066 1.00 97.56 200 ASN A O 1
ATOM 1510 N N . PRO A 1 201 ? -12.076 -6.608 16.001 1.00 97.62 201 PRO A N 1
ATOM 1511 C CA . PRO A 1 201 ? -12.698 -5.366 16.436 1.00 97.62 201 PRO A CA 1
ATOM 1512 C C . PRO A 1 201 ? -13.875 -5.652 17.378 1.00 97.62 201 PRO A C 1
ATOM 1514 O O . PRO A 1 201 ? -14.632 -6.611 17.196 1.00 97.62 201 PRO A O 1
ATOM 1517 N N . SER A 1 202 ? -14.048 -4.809 18.398 1.00 97.19 202 SER A N 1
ATOM 1518 C CA . SER A 1 202 ? -15.242 -4.854 19.248 1.00 97.19 202 SER A CA 1
ATOM 1519 C C . SER A 1 202 ? -16.488 -4.465 18.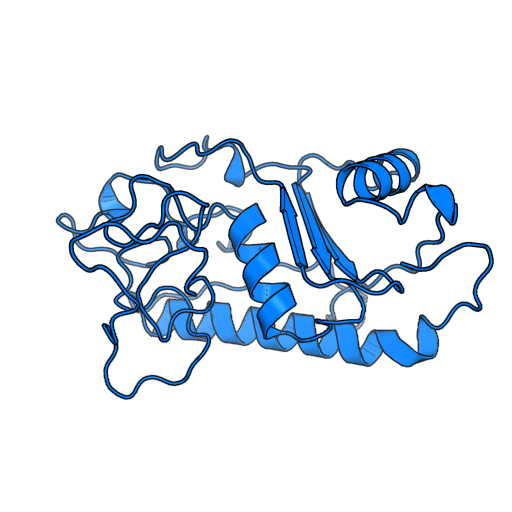441 1.00 97.19 202 SER A C 1
ATOM 1521 O O . SER A 1 202 ? -16.383 -3.821 17.406 1.00 97.19 202 SER A O 1
ATOM 1523 N N . GLN A 1 203 ? -17.689 -4.812 18.914 1.00 96.50 203 GLN A N 1
ATOM 1524 C CA . GLN A 1 203 ? -18.933 -4.480 18.193 1.00 96.50 203 GLN A CA 1
ATOM 1525 C C . GLN A 1 203 ? -19.176 -2.971 18.032 1.00 96.50 203 GLN A C 1
ATOM 1527 O O . GLN A 1 203 ? -19.899 -2.578 17.122 1.00 96.50 203 GLN A O 1
ATOM 1532 N N . ASP A 1 204 ? -18.585 -2.152 18.905 1.00 96.50 204 ASP A N 1
ATOM 1533 C CA . ASP A 1 204 ? -18.699 -0.691 18.868 1.00 96.50 204 ASP A CA 1
ATOM 1534 C C . ASP A 1 204 ? -17.602 -0.035 18.003 1.00 96.50 204 ASP A C 1
ATOM 1536 O O . ASP A 1 204 ? -17.636 1.174 17.788 1.00 96.50 204 ASP A O 1
ATOM 1540 N N . ASN A 1 205 ? -16.622 -0.808 17.520 1.00 97.88 205 ASN A N 1
ATOM 1541 C CA . ASN A 1 205 ? -15.556 -0.324 16.645 1.00 97.88 205 ASN A CA 1
ATOM 1542 C C . ASN A 1 205 ? -16.077 -0.171 15.203 1.00 97.88 205 ASN A C 1
ATOM 1544 O O . ASN A 1 205 ? -16.867 -0.989 14.723 1.00 97.88 205 ASN A O 1
ATOM 1548 N N . TYR A 1 206 ? -15.608 0.863 14.501 1.00 98.00 206 TYR A N 1
ATOM 1549 C CA . TYR A 1 206 ? -15.946 1.155 13.105 1.00 98.00 206 TYR A CA 1
ATOM 1550 C C . TYR A 1 206 ? -15.834 -0.083 12.194 1.00 98.00 206 TYR A C 1
ATOM 1552 O O . TYR A 1 206 ? -16.781 -0.419 11.470 1.00 98.00 206 TYR A O 1
ATOM 1560 N N . LEU A 1 207 ? -14.745 -0.841 12.336 1.00 98.38 207 LEU A N 1
ATOM 1561 C CA . LEU A 1 207 ? -14.396 -2.022 11.542 1.00 98.38 207 LEU A CA 1
ATOM 1562 C C . LEU A 1 207 ? -15.290 -3.245 11.795 1.00 98.38 207 LEU A C 1
ATOM 1564 O O . LEU A 1 207 ? -15.164 -4.253 11.100 1.00 98.38 207 LEU A O 1
ATOM 1568 N N . ALA A 1 208 ? -16.208 -3.191 12.766 1.00 97.56 208 ALA A N 1
ATOM 1569 C CA . ALA A 1 208 ? -17.219 -4.233 12.947 1.00 97.56 208 ALA A CA 1
ATOM 1570 C C . ALA A 1 208 ? -18.307 -4.200 11.860 1.00 97.56 208 ALA A C 1
ATOM 1572 O O . ALA A 1 208 ? -18.976 -5.208 11.626 1.00 97.56 208 ALA A O 1
ATOM 1573 N N . THR A 1 209 ? -18.506 -3.046 11.213 1.00 97.31 209 THR A N 1
ATOM 1574 C CA . THR A 1 209 ? -19.583 -2.834 10.226 1.00 97.31 209 THR A CA 1
ATOM 1575 C C . THR A 1 209 ? -19.121 -2.224 8.905 1.00 97.31 209 THR A C 1
ATOM 1577 O O . THR A 1 209 ? -19.959 -2.039 8.026 1.00 97.31 209 THR A O 1
ATOM 1580 N N . HIS A 1 210 ? -17.820 -1.984 8.749 1.00 97.88 210 HIS A N 1
ATOM 1581 C CA . HIS A 1 210 ? -17.200 -1.367 7.576 1.00 97.88 210 HIS A CA 1
ATOM 1582 C C . HIS A 1 210 ? -16.081 -2.247 7.010 1.00 97.88 210 HIS A C 1
ATOM 1584 O O . HIS A 1 210 ? -15.797 -3.326 7.549 1.00 97.88 210 HIS A O 1
ATOM 1590 N N . TRP A 1 211 ? -15.472 -1.830 5.899 1.00 97.62 211 TRP A N 1
ATOM 1591 C CA . TRP A 1 211 ? -14.359 -2.569 5.325 1.00 97.62 211 TRP A CA 1
ATOM 1592 C C . TRP A 1 211 ? -13.206 -2.634 6.327 1.00 97.62 211 TRP A C 1
ATOM 1594 O O . TRP A 1 211 ? -12.848 -1.654 6.967 1.00 97.62 211 TRP A O 1
ATOM 1604 N N . ASN A 1 212 ? -12.638 -3.825 6.469 1.00 98.00 212 ASN A N 1
ATOM 1605 C CA . ASN A 1 212 ? -11.532 -4.079 7.370 1.00 98.00 212 ASN A CA 1
ATOM 1606 C C . ASN A 1 212 ? -10.484 -4.857 6.592 1.00 98.00 212 ASN A C 1
ATOM 1608 O O . ASN A 1 212 ? -10.711 -6.016 6.231 1.00 98.00 212 ASN A O 1
ATOM 1612 N N . VAL A 1 213 ? -9.340 -4.223 6.353 1.00 97.62 213 VAL A N 1
ATOM 1613 C CA . VAL A 1 213 ? -8.206 -4.785 5.621 1.00 97.62 213 VAL A CA 1
ATOM 1614 C C . VAL A 1 213 ? -7.783 -6.118 6.226 1.00 97.62 213 VAL A C 1
ATOM 1616 O O . VAL A 1 213 ? -7.466 -7.041 5.480 1.00 97.62 213 VAL A O 1
ATOM 1619 N N . ALA A 1 214 ? -7.878 -6.297 7.547 1.00 97.75 214 ALA A N 1
ATOM 1620 C CA . ALA A 1 214 ? -7.559 -7.567 8.193 1.00 97.75 214 ALA A CA 1
ATOM 1621 C C . ALA A 1 214 ? -8.479 -8.728 7.756 1.00 97.75 214 ALA A C 1
ATOM 1623 O O . ALA A 1 214 ? -8.155 -9.885 8.004 1.00 97.75 214 ALA A O 1
ATOM 1624 N N . ASN A 1 215 ? -9.611 -8.475 7.099 1.00 96.19 215 ASN A N 1
ATOM 1625 C CA . ASN A 1 215 ? -10.474 -9.510 6.519 1.00 96.19 215 ASN A CA 1
ATOM 1626 C C . ASN A 1 215 ? -10.232 -9.733 5.021 1.00 96.19 215 ASN A C 1
ATOM 1628 O O . ASN A 1 215 ? -10.926 -10.546 4.411 1.00 96.19 215 ASN A O 1
ATOM 1632 N N . SER A 1 216 ? -9.252 -9.039 4.440 1.00 95.75 216 SER A N 1
ATOM 1633 C CA . SER A 1 216 ? -8.872 -9.193 3.043 1.00 95.75 216 SER A CA 1
ATOM 1634 C C . SER A 1 216 ? -8.512 -10.639 2.724 1.00 95.75 216 SER A C 1
ATOM 1636 O O . SER A 1 216 ? -7.698 -11.268 3.413 1.00 95.75 216 SER A O 1
ATOM 1638 N N . GLU A 1 217 ? -9.062 -11.146 1.621 1.00 94.62 217 GLU A N 1
ATOM 1639 C CA . GLU A 1 217 ? -8.761 -12.471 1.103 1.00 94.62 217 GLU A CA 1
ATOM 1640 C C . GLU A 1 217 ? -7.268 -12.645 0.879 1.00 94.62 217 GLU A C 1
ATOM 1642 O O . GLU A 1 217 ? -6.805 -13.768 1.016 1.00 94.62 217 GLU A O 1
ATOM 1647 N N . TYR A 1 218 ? -6.522 -11.566 0.608 1.00 95.25 218 TYR A N 1
ATOM 1648 C CA . TYR A 1 218 ? -5.072 -11.539 0.395 1.00 95.25 218 TYR A CA 1
ATOM 1649 C C . TYR A 1 218 ? -4.232 -11.723 1.667 1.00 95.25 218 TYR A C 1
ATOM 1651 O O . TYR A 1 218 ? -3.037 -11.988 1.541 1.00 95.25 218 TYR A O 1
ATOM 1659 N N . LEU A 1 219 ? -4.848 -11.626 2.851 1.00 96.44 219 LEU A N 1
ATOM 1660 C CA . LEU A 1 219 ? -4.174 -11.685 4.154 1.00 96.44 219 LEU A CA 1
ATOM 1661 C C . LEU A 1 219 ? -4.626 -12.856 5.033 1.00 96.44 219 LEU A C 1
ATOM 1663 O O . LEU A 1 219 ? -3.882 -13.314 5.904 1.00 96.44 219 LEU A O 1
ATOM 1667 N N . ILE A 1 220 ? -5.863 -13.324 4.851 1.00 92.69 220 ILE A N 1
ATOM 1668 C CA . ILE A 1 220 ? -6.388 -14.461 5.607 1.00 92.69 220 ILE A CA 1
ATOM 1669 C C . ILE A 1 220 ? -5.794 -15.778 5.089 1.00 92.69 220 ILE A C 1
ATOM 1671 O O . ILE A 1 220 ? -5.595 -15.981 3.885 1.00 92.69 220 ILE A O 1
ATOM 1675 N N . ALA A 1 221 ? -5.521 -16.699 6.012 1.00 74.44 221 ALA A N 1
ATOM 1676 C CA . ALA A 1 221 ? -5.262 -18.088 5.660 1.00 74.44 221 ALA A CA 1
ATOM 1677 C C . ALA A 1 221 ? -6.569 -18.727 5.157 1.00 74.44 221 ALA A C 1
ATOM 1679 O O . ALA A 1 221 ? -7.621 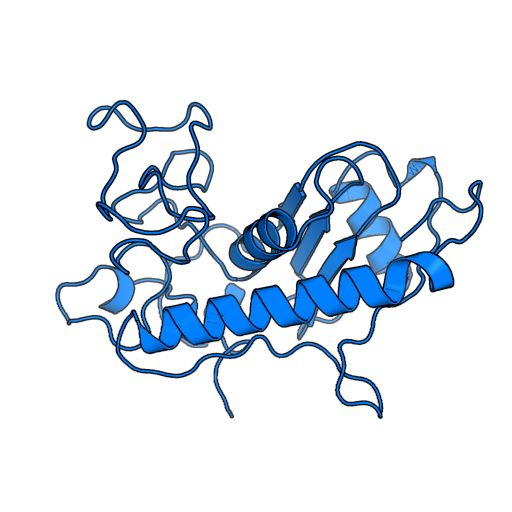-18.510 5.762 1.00 74.44 221 ALA A O 1
ATOM 1680 N N . GLN A 1 222 ? -6.496 -19.480 4.056 1.00 55.09 222 GLN A N 1
ATOM 1681 C CA . GLN A 1 222 ? -7.604 -20.318 3.578 1.00 55.09 222 GLN A CA 1
ATOM 1682 C C . GLN A 1 222 ? -7.621 -21.669 4.294 1.00 55.09 222 GLN A C 1
ATOM 1684 O O . GLN A 1 222 ? -6.519 -22.201 4.568 1.00 55.09 222 GLN A O 1
#

Radius of gyration: 17.22 Å; chains: 1; bounding box: 41×43×46 Å

pLDDT: mean 94.7, std 5.5, range [55.09, 98.62]